Protein AF-A0A5E6NMD6-F1 (afdb_monomer_lite)

Radius of gyration: 30.07 Å; chains: 1; bounding box: 104×76×84 Å

Folds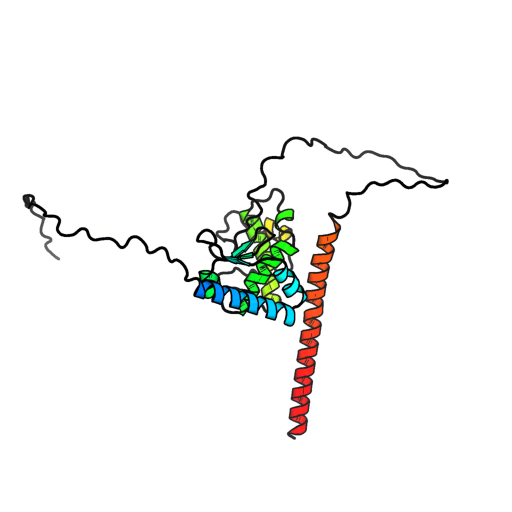eek 3Di:
DDDDDDDDDDDDDDDDDDDDDDPPPPPDDPPPPPPVLVVVLVVLLVVLLVVCCVPPVVLSVLLVQAAEAEDDPVWPAWEDLLRHIYGDSVNSVPDDSLQSNLSSSLRSCCNLLVLVVVCPPHDPFLLLVLSLQLSVLVCVLVVGDHDPPRDHDPVCDPPHSVVCSVVDDPPDPDGHNGYYPNPPPPDDPPDDDDDDDDDDDDDDDDDDDDDDDDDDDDDDDPPPPSNCVSVVVSVVSVVVVVVVVVVVVVVVVVVVVVVVVVVD

Structure (mmCIF, N/CA/C/O backbone):
data_AF-A0A5E6NMD6-F1
#
_entry.id   AF-A0A5E6NMD6-F1
#
loop_
_atom_site.group_PDB
_atom_site.id
_atom_site.type_symbol
_atom_site.label_atom_id
_atom_site.label_alt_id
_atom_site.label_comp_id
_atom_site.label_asym_id
_atom_site.label_entity_id
_atom_site.label_seq_id
_atom_site.pdbx_PDB_ins_code
_atom_site.Cartn_x
_atom_site.Cartn_y
_atom_site.Cartn_z
_atom_site.occupancy
_atom_site.B_iso_or_equiv
_atom_site.auth_seq_id
_atom_site.auth_comp_id
_atom_site.auth_asym_id
_atom_site.auth_atom_id
_atom_site.pdbx_PDB_model_num
ATOM 1 N N . MET A 1 1 ? -38.741 -44.050 -34.450 1.00 43.09 1 MET A N 1
ATOM 2 C CA . MET A 1 1 ? -37.848 -43.110 -35.155 1.00 43.09 1 MET A CA 1
ATOM 3 C C . MET A 1 1 ? -38.733 -42.115 -35.864 1.00 43.09 1 MET A C 1
ATOM 5 O O . MET A 1 1 ? -39.506 -42.481 -36.742 1.00 43.09 1 MET A O 1
ATOM 9 N N . ASP A 1 2 ? -38.734 -40.922 -35.298 1.00 42.00 2 ASP A N 1
ATOM 10 C CA . ASP A 1 2 ? -39.868 -40.018 -35.213 1.00 42.00 2 ASP A CA 1
ATOM 11 C C . ASP A 1 2 ? -40.068 -39.161 -36.464 1.00 42.00 2 ASP A C 1
ATOM 13 O O . ASP A 1 2 ? -39.122 -38.673 -37.081 1.00 42.00 2 ASP A O 1
ATOM 17 N N . LYS A 1 3 ? -41.340 -38.988 -36.836 1.00 44.03 3 LYS A N 1
ATOM 18 C CA . LYS A 1 3 ? -41.793 -38.079 -37.891 1.00 44.03 3 LYS A CA 1
ATOM 19 C C . LYS A 1 3 ? -41.689 -36.640 -37.382 1.00 44.03 3 LYS A C 1
ATOM 21 O O . LYS A 1 3 ? -42.495 -36.235 -36.548 1.00 44.03 3 LYS A O 1
ATOM 26 N N . TYR A 1 4 ? -40.758 -35.858 -37.917 1.00 40.00 4 TYR A N 1
ATOM 27 C CA . TYR A 1 4 ? -40.749 -34.407 -37.716 1.00 40.00 4 TYR A CA 1
ATOM 28 C C . TYR A 1 4 ? -41.730 -33.722 -38.687 1.00 40.00 4 TYR A C 1
ATOM 30 O O . TYR A 1 4 ? -41.675 -34.004 -39.887 1.00 40.00 4 TYR A O 1
ATOM 38 N N . PRO A 1 5 ? -42.625 -32.828 -38.225 1.00 47.53 5 PRO A N 1
ATOM 39 C CA . PRO A 1 5 ? -43.519 -32.081 -39.105 1.00 47.53 5 PRO A CA 1
ATOM 40 C C . PRO A 1 5 ? -42.824 -30.851 -39.707 1.00 47.53 5 PRO A C 1
ATOM 42 O O . PRO A 1 5 ? -42.207 -30.057 -38.999 1.00 47.53 5 PRO A O 1
ATOM 45 N N . THR A 1 6 ? -42.975 -30.666 -41.017 1.00 48.72 6 THR A N 1
ATOM 46 C CA . THR A 1 6 ? -42.572 -29.464 -41.762 1.00 48.72 6 THR A CA 1
ATOM 47 C C . THR A 1 6 ? -43.472 -28.278 -41.413 1.00 48.72 6 THR A C 1
ATOM 49 O O . THR A 1 6 ? -44.698 -28.392 -41.495 1.00 48.72 6 THR A O 1
ATOM 52 N N . TRP A 1 7 ? -42.875 -27.136 -41.069 1.00 40.84 7 TRP A N 1
ATOM 53 C CA . TRP A 1 7 ? -43.588 -25.880 -40.825 1.00 40.84 7 TRP A CA 1
ATOM 54 C C . TRP A 1 7 ? -44.296 -25.391 -42.098 1.00 40.84 7 TRP A C 1
ATOM 56 O O . TRP A 1 7 ? -43.675 -25.261 -43.152 1.00 40.84 7 TRP A O 1
ATOM 66 N N . LYS A 1 8 ? -45.604 -25.128 -41.995 1.00 48.69 8 LYS A N 1
ATOM 67 C CA . LYS A 1 8 ? -46.371 -24.368 -42.989 1.00 48.69 8 LYS A CA 1
ATOM 68 C C . LYS A 1 8 ? -46.321 -22.895 -42.603 1.00 48.69 8 LYS A C 1
ATOM 70 O O . LYS A 1 8 ? -46.606 -22.552 -41.459 1.00 48.69 8 LYS A O 1
ATOM 75 N N . ASP A 1 9 ? -45.958 -22.066 -43.568 1.00 47.84 9 ASP A N 1
ATOM 76 C CA . ASP A 1 9 ? -45.896 -20.615 -43.450 1.00 47.84 9 ASP A CA 1
ATOM 77 C C . ASP A 1 9 ? -47.319 -20.046 -43.318 1.00 47.84 9 ASP A C 1
ATOM 79 O O . ASP A 1 9 ? -48.096 -20.044 -44.275 1.00 47.84 9 ASP A O 1
ATOM 83 N N . ASN A 1 10 ? -47.690 -19.638 -42.104 1.00 45.81 10 ASN A N 1
ATOM 84 C CA . ASN A 1 10 ? -48.924 -18.906 -41.849 1.00 45.81 10 ASN A CA 1
ATOM 85 C C . ASN A 1 10 ? -48.567 -17.426 -41.721 1.00 45.81 10 ASN A C 1
ATOM 87 O O . ASN A 1 10 ? -48.011 -16.984 -40.718 1.00 45.81 10 ASN A O 1
ATOM 91 N N . THR A 1 11 ? -48.933 -16.664 -42.746 1.00 49.88 11 THR A N 1
ATOM 92 C CA . THR A 1 11 ? -48.872 -15.203 -42.778 1.00 49.88 11 THR A CA 1
ATOM 93 C C . THR A 1 11 ? -49.799 -14.618 -41.711 1.00 49.88 11 THR A C 1
ATOM 95 O O . THR A 1 11 ? -51.009 -14.493 -41.898 1.00 49.88 11 THR A O 1
ATOM 98 N N . VAL A 1 12 ? -49.229 -14.258 -40.561 1.00 45.44 12 VAL A N 1
ATOM 99 C CA . VAL A 1 12 ? -49.929 -13.506 -39.514 1.00 45.44 12 VAL A CA 1
ATOM 100 C C . VAL A 1 12 ? -49.970 -12.033 -39.930 1.00 45.44 12 VAL A C 1
ATOM 102 O O . VAL A 1 12 ? -48.933 -11.407 -40.147 1.00 45.44 12 VAL A O 1
ATOM 105 N N . LYS A 1 13 ? -51.178 -11.478 -40.084 1.00 48.47 13 LYS A N 1
ATOM 106 C CA . LYS A 1 13 ? -51.385 -10.037 -40.308 1.00 48.47 13 LYS A CA 1
ATOM 107 C C . LYS A 1 13 ? -50.917 -9.249 -39.075 1.00 48.47 13 LYS A C 1
ATOM 109 O O . LYS A 1 13 ? -51.172 -9.705 -37.964 1.00 48.47 13 LYS A O 1
ATOM 114 N N . PRO A 1 14 ? -50.298 -8.067 -39.239 1.00 41.97 14 PRO A N 1
ATOM 115 C CA . PRO A 1 14 ? -49.833 -7.283 -38.104 1.00 41.97 14 PRO A CA 1
ATOM 116 C C . PRO A 1 14 ? -51.030 -6.713 -37.336 1.00 41.97 14 PRO A C 1
ATOM 118 O O . PRO A 1 14 ? -51.773 -5.871 -37.842 1.00 41.97 14 PRO A O 1
ATOM 121 N N . GLU A 1 15 ? -51.223 -7.201 -36.117 1.00 44.44 15 GLU A N 1
ATOM 122 C CA . GLU A 1 15 ? -52.167 -6.653 -35.150 1.00 44.44 15 GLU A CA 1
ATOM 123 C C . GLU A 1 15 ? -51.545 -5.399 -34.514 1.00 44.44 15 GLU A C 1
ATOM 125 O O . GLU A 1 15 ? -50.355 -5.369 -34.193 1.00 44.44 15 GLU A O 1
ATOM 130 N N . GLN A 1 16 ? -52.322 -4.319 -34.414 1.00 46.97 16 GLN A N 1
ATOM 131 C CA . GLN A 1 16 ? -51.848 -3.024 -33.925 1.00 46.97 16 GLN A CA 1
ATOM 132 C C . GLN A 1 16 ? -51.400 -3.125 -32.462 1.00 46.97 16 GLN A C 1
ATOM 134 O O . GLN A 1 16 ? -52.222 -3.228 -31.552 1.00 46.97 16 GLN A O 1
ATOM 139 N N . VAL A 1 17 ? -50.090 -3.030 -32.233 1.00 48.19 17 VAL A N 1
ATOM 140 C CA . VAL A 1 17 ? -49.508 -2.932 -30.893 1.00 48.19 17 VAL A CA 1
ATOM 141 C C . VAL A 1 17 ? -49.801 -1.538 -30.332 1.00 48.19 17 VAL A C 1
ATOM 143 O O . VAL A 1 17 ? -49.251 -0.539 -30.794 1.00 48.19 17 VAL A O 1
ATOM 146 N N . ARG A 1 18 ? -50.682 -1.455 -29.330 1.00 42.50 18 ARG A N 1
ATOM 147 C CA . ARG A 1 18 ? -50.784 -0.279 -28.454 1.00 42.50 18 ARG A CA 1
ATOM 148 C C . ARG A 1 18 ? -49.679 -0.363 -27.408 1.00 42.50 18 ARG A C 1
ATOM 150 O O . ARG A 1 18 ? -49.640 -1.318 -26.639 1.00 42.50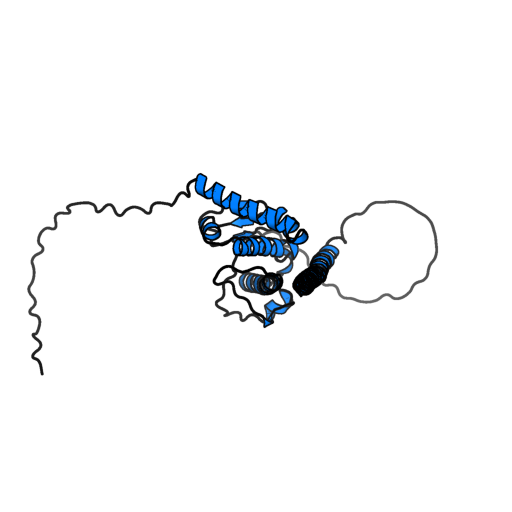 18 ARG A O 1
ATOM 157 N N . VAL A 1 19 ? -48.822 0.651 -27.361 1.00 45.16 19 VAL A N 1
ATOM 158 C CA . VAL A 1 19 ? -47.833 0.818 -26.291 1.00 45.16 19 VAL A CA 1
ATOM 159 C C . VAL A 1 19 ? -48.586 1.219 -25.022 1.00 45.16 19 VAL A C 1
ATOM 161 O O . VAL A 1 19 ? -49.157 2.307 -24.953 1.00 45.16 19 VAL A O 1
ATOM 164 N N . VAL A 1 20 ? -48.644 0.316 -24.045 1.00 45.44 20 VAL A N 1
ATOM 165 C CA . VAL A 1 20 ? -49.137 0.595 -22.693 1.00 45.44 20 VAL A CA 1
ATOM 166 C C . VAL A 1 20 ? -47.932 0.539 -21.768 1.00 45.44 20 VAL A C 1
ATOM 168 O O . VAL A 1 20 ? -47.370 -0.531 -21.580 1.00 45.44 20 VAL A O 1
ATOM 171 N N . GLY A 1 21 ? -47.580 1.693 -21.200 1.00 45.34 21 GLY A N 1
ATOM 172 C CA . GLY A 1 21 ? -46.548 1.829 -20.177 1.00 45.34 21 GLY A CA 1
ATOM 173 C C . GLY A 1 21 ? -45.148 1.966 -20.759 1.00 45.34 21 GLY A C 1
ATOM 174 O O . GLY A 1 21 ? -44.590 1.019 -21.300 1.00 45.34 21 GLY A O 1
ATOM 175 N N . GLU A 1 22 ? -44.562 3.154 -20.626 1.00 47.91 22 GLU A N 1
ATOM 176 C CA . GLU A 1 22 ? -43.109 3.246 -20.535 1.00 47.91 22 GLU A CA 1
ATOM 177 C C . GLU A 1 22 ? -42.702 2.448 -19.296 1.00 47.91 22 GLU A C 1
ATOM 179 O O . GLU A 1 22 ? -42.970 2.863 -18.166 1.00 47.91 22 GLU A O 1
ATOM 184 N N . ASP A 1 23 ? -42.087 1.287 -19.505 1.00 47.62 23 ASP A N 1
ATOM 185 C CA . ASP A 1 23 ? -41.269 0.677 -18.472 1.00 47.62 23 ASP A CA 1
ATOM 186 C C . ASP A 1 23 ? -40.144 1.672 -18.188 1.00 47.62 23 ASP A C 1
ATOM 188 O O . ASP A 1 23 ? -39.179 1.801 -18.946 1.00 47.62 23 ASP A O 1
ATOM 192 N N . ILE A 1 24 ? -40.304 2.435 -17.107 1.00 52.78 24 ILE A N 1
ATOM 193 C CA . ILE A 1 24 ? -39.226 3.209 -16.512 1.00 52.78 24 ILE A CA 1
ATOM 194 C C . ILE A 1 24 ? -38.199 2.172 -16.064 1.00 52.78 24 ILE A C 1
ATOM 196 O O . ILE A 1 24 ? -38.282 1.617 -14.969 1.00 52.78 24 ILE A O 1
ATOM 200 N N . VAL A 1 25 ? -37.242 1.875 -16.942 1.00 47.59 25 VAL A N 1
ATOM 201 C CA . VAL A 1 25 ? -35.981 1.251 -16.559 1.00 47.59 25 VAL A CA 1
ATOM 202 C C . VAL A 1 25 ? -35.432 2.132 -15.439 1.00 47.59 25 VAL A C 1
ATOM 204 O O . VAL A 1 25 ? -35.257 3.329 -15.682 1.00 47.59 25 VAL A O 1
ATOM 207 N N . PRO A 1 26 ? -35.200 1.619 -14.216 1.00 39.91 26 PRO A N 1
ATOM 208 C CA . PRO A 1 26 ? -34.586 2.418 -13.174 1.00 39.91 26 PRO A CA 1
ATOM 209 C C . PRO A 1 26 ? -33.215 2.843 -13.688 1.00 39.91 26 PRO A C 1
ATOM 211 O O . PRO A 1 26 ? -32.287 2.039 -13.795 1.00 39.91 26 PRO A O 1
ATOM 214 N N . THR A 1 27 ? -33.120 4.105 -14.099 1.00 41.22 27 THR A N 1
ATOM 215 C CA . THR A 1 27 ? -31.863 4.767 -14.409 1.00 41.22 27 THR A CA 1
ATOM 216 C C . THR A 1 27 ? -30.971 4.558 -13.202 1.00 41.22 27 THR A C 1
ATOM 218 O O . THR A 1 27 ? -31.346 4.941 -12.098 1.00 41.22 27 THR A O 1
ATOM 221 N N . GLN A 1 28 ? -29.846 3.887 -13.432 1.00 41.31 28 GLN A N 1
ATOM 222 C CA . GLN A 1 28 ? -28.881 3.463 -12.428 1.00 41.31 28 GLN A CA 1
ATOM 223 C C . GLN A 1 28 ? -28.774 4.466 -11.278 1.00 41.31 28 GLN A C 1
ATOM 225 O O . GLN A 1 28 ? -28.306 5.593 -11.467 1.00 41.31 28 GLN A O 1
ATOM 230 N N . GLU A 1 29 ? -29.224 4.051 -10.095 1.00 41.12 29 GLU A N 1
ATOM 231 C CA . GLU A 1 29 ? -28.971 4.774 -8.858 1.00 41.12 29 GLU A CA 1
ATOM 232 C C . GLU A 1 29 ? -27.452 4.860 -8.693 1.00 41.12 29 GLU A C 1
ATOM 234 O O . GLU A 1 29 ? -26.778 3.891 -8.345 1.00 41.12 29 GLU A O 1
ATOM 239 N N . LYS A 1 30 ? -26.889 6.030 -9.007 1.00 44.66 30 LYS A N 1
ATOM 240 C CA . LYS A 1 30 ? -25.547 6.399 -8.571 1.00 44.66 30 LYS A CA 1
ATOM 241 C C . LYS A 1 30 ? -25.542 6.263 -7.054 1.00 44.66 30 LYS A C 1
ATOM 243 O O . LYS A 1 30 ? -26.198 7.045 -6.371 1.00 44.66 30 LYS A O 1
ATOM 248 N N . TYR A 1 31 ? -24.820 5.269 -6.552 1.00 45.22 31 TYR A N 1
ATOM 249 C CA . TYR A 1 31 ? -24.626 5.036 -5.131 1.00 45.22 31 TYR A CA 1
ATOM 250 C C . TYR A 1 31 ? -23.805 6.205 -4.566 1.00 45.22 31 TYR A C 1
ATOM 252 O O . TYR A 1 31 ? -22.579 6.180 -4.524 1.00 45.22 31 TYR A O 1
ATOM 260 N N . THR A 1 32 ? -24.463 7.303 -4.200 1.00 57.75 32 THR A N 1
ATOM 261 C CA . THR A 1 32 ? -23.860 8.318 -3.336 1.00 57.75 32 THR A CA 1
ATOM 262 C C . THR A 1 32 ? -23.632 7.647 -1.994 1.00 57.75 32 THR A C 1
ATOM 264 O O . THR A 1 32 ? -24.571 7.508 -1.210 1.00 57.75 32 THR A O 1
ATOM 267 N N . LEU A 1 33 ? -22.406 7.178 -1.755 1.00 62.59 33 LEU A N 1
ATOM 268 C CA . LEU A 1 33 ? -21.985 6.700 -0.443 1.00 62.59 33 LEU A CA 1
ATOM 269 C C . LEU A 1 33 ? -22.411 7.743 0.596 1.00 62.59 33 LEU A C 1
ATOM 271 O O . LEU A 1 33 ? -22.014 8.906 0.517 1.00 62.59 33 LEU A O 1
ATOM 275 N N . ASN A 1 34 ? -23.273 7.338 1.530 1.00 82.94 34 ASN A N 1
ATOM 276 C CA . ASN A 1 34 ? -23.749 8.220 2.589 1.00 82.94 34 ASN A CA 1
ATOM 277 C C . ASN A 1 34 ? -22.533 8.753 3.372 1.00 82.94 34 ASN A C 1
ATOM 279 O O . ASN A 1 34 ? -21.639 7.983 3.731 1.00 82.94 34 ASN A O 1
ATOM 283 N N . THR A 1 35 ? -22.499 10.057 3.649 1.00 87.69 35 THR A N 1
ATOM 284 C CA . THR A 1 35 ? -21.424 10.742 4.387 1.00 87.69 35 THR A CA 1
ATOM 285 C C . THR A 1 35 ? -21.051 10.022 5.687 1.00 87.69 35 THR A C 1
ATOM 287 O O . THR A 1 35 ? -19.877 9.945 6.043 1.00 87.69 35 THR A O 1
ATOM 290 N N . GLU A 1 36 ? -22.032 9.433 6.375 1.00 89.44 36 GLU A N 1
ATOM 291 C CA . GLU A 1 36 ? -21.816 8.654 7.602 1.00 89.44 36 GLU A CA 1
ATOM 292 C C . GLU A 1 36 ? -20.956 7.401 7.374 1.00 89.44 36 GLU A C 1
ATOM 294 O O . GLU A 1 36 ? -20.066 7.099 8.171 1.00 89.44 36 GLU A O 1
ATOM 299 N N . VAL A 1 37 ? -21.183 6.692 6.263 1.00 90.31 37 VAL A N 1
ATOM 300 C CA . VAL A 1 37 ? -20.412 5.500 5.880 1.00 90.31 37 VAL A CA 1
ATOM 301 C C . VAL A 1 37 ? -18.971 5.893 5.573 1.00 90.31 37 VAL A C 1
ATOM 303 O O . VAL A 1 37 ? -18.034 5.240 6.035 1.00 90.31 37 VAL A O 1
ATOM 306 N N . LEU A 1 38 ? -18.778 7.005 4.860 1.00 92.81 38 LEU A N 1
ATOM 307 C CA . LEU A 1 38 ? -17.446 7.498 4.529 1.00 92.81 38 LEU A CA 1
ATOM 308 C C . LEU A 1 38 ? -16.639 7.871 5.783 1.00 92.81 38 LEU A C 1
ATOM 310 O O . LEU A 1 38 ? -15.468 7.501 5.902 1.00 92.81 38 LEU A O 1
ATOM 314 N N . GLU A 1 39 ? -17.263 8.547 6.749 1.00 94.75 39 GLU A N 1
ATOM 315 C CA . GLU A 1 39 ? -16.615 8.872 8.024 1.00 94.75 39 GLU A CA 1
ATOM 316 C C . GLU A 1 39 ? -16.308 7.614 8.855 1.00 94.75 39 GLU A C 1
ATOM 318 O O . GLU A 1 39 ? -15.234 7.521 9.456 1.00 94.75 39 GLU A O 1
ATOM 323 N N . ALA A 1 40 ? -17.171 6.593 8.831 1.00 95.69 40 ALA A N 1
ATOM 324 C CA . ALA A 1 40 ? -16.890 5.308 9.476 1.00 95.69 40 ALA A CA 1
ATOM 325 C C . ALA A 1 40 ? -15.677 4.590 8.848 1.00 95.69 40 ALA A C 1
ATOM 327 O O . ALA A 1 40 ? -14.803 4.088 9.566 1.00 95.69 40 ALA A O 1
ATOM 328 N N . ILE A 1 41 ? -15.567 4.588 7.517 1.00 96.88 41 ILE A N 1
ATOM 329 C CA . ILE A 1 41 ? -14.425 4.014 6.785 1.00 96.88 41 ILE A CA 1
ATOM 330 C C . ILE A 1 41 ? -13.137 4.781 7.108 1.00 96.88 41 ILE A C 1
ATOM 332 O O . ILE A 1 41 ? -12.105 4.187 7.441 1.00 96.88 41 ILE A O 1
ATOM 336 N N . LYS A 1 42 ? -13.195 6.113 7.111 1.00 96.31 42 LYS A N 1
ATOM 337 C CA . LYS A 1 42 ? -12.071 6.968 7.505 1.00 96.31 42 LYS A CA 1
ATOM 338 C C . LYS A 1 42 ? -11.650 6.738 8.958 1.00 96.31 42 LYS A C 1
ATOM 340 O O . LYS A 1 42 ? -10.450 6.731 9.256 1.00 96.31 42 LYS A O 1
ATOM 345 N N . ALA A 1 43 ? -12.595 6.483 9.862 1.00 97.19 43 ALA A N 1
ATOM 346 C CA . ALA A 1 43 ? -12.305 6.114 11.245 1.00 97.19 43 ALA A CA 1
ATOM 347 C C . ALA A 1 43 ? -11.591 4.753 11.337 1.00 97.19 43 ALA A C 1
ATOM 349 O O . ALA A 1 43 ? -10.633 4.620 12.104 1.00 97.19 43 ALA A O 1
ATOM 350 N N . ARG A 1 44 ? -11.973 3.761 10.516 1.00 97.88 44 ARG A N 1
ATOM 351 C CA . ARG A 1 44 ? -11.262 2.470 10.410 1.00 97.88 44 ARG A CA 1
ATOM 352 C C . ARG A 1 44 ? -9.820 2.654 9.933 1.00 97.88 44 ARG A C 1
ATOM 354 O O . ARG A 1 44 ? -8.906 2.121 10.564 1.00 97.88 44 ARG A O 1
ATOM 361 N N . LEU A 1 45 ? -9.597 3.455 8.888 1.00 98.06 45 LEU A N 1
ATOM 362 C CA . LEU A 1 45 ? -8.252 3.794 8.402 1.00 98.06 45 LEU A CA 1
ATOM 363 C C . LEU A 1 45 ? -7.427 4.511 9.479 1.00 98.06 45 LEU A C 1
ATOM 365 O O . LEU A 1 45 ? -6.277 4.155 9.732 1.00 98.06 45 LEU A O 1
ATOM 369 N N . THR A 1 46 ? -8.025 5.484 10.167 1.00 97.44 46 THR A N 1
ATOM 370 C CA . THR A 1 46 ? -7.375 6.222 11.262 1.00 97.44 46 THR A CA 1
ATOM 371 C C . THR A 1 46 ? -6.973 5.284 12.399 1.00 97.44 46 THR A C 1
ATOM 373 O O . THR A 1 46 ? -5.823 5.303 12.835 1.00 97.44 46 THR A O 1
ATOM 376 N N . LYS A 1 47 ? -7.873 4.387 12.820 1.00 97.69 47 LYS A N 1
ATOM 377 C CA . LYS A 1 47 ? -7.589 3.357 13.827 1.00 97.69 47 LYS A CA 1
ATOM 378 C C . LYS A 1 47 ? -6.436 2.447 13.399 1.00 97.69 47 LYS A C 1
ATOM 380 O O . LYS A 1 47 ? -5.541 2.189 14.205 1.00 97.69 47 LYS A O 1
ATOM 385 N N . ALA A 1 48 ? -6.423 1.991 12.145 1.00 97.88 48 ALA A N 1
ATOM 386 C CA . ALA A 1 48 ? -5.345 1.160 11.615 1.00 97.88 48 ALA A CA 1
ATOM 387 C C . ALA A 1 48 ? -3.992 1.895 11.647 1.00 97.88 48 ALA A C 1
ATOM 389 O O . ALA A 1 48 ? -3.000 1.315 12.090 1.00 97.88 48 ALA A O 1
ATOM 390 N N . ARG A 1 49 ? -3.953 3.186 11.278 1.00 97.62 49 ARG A N 1
ATOM 391 C CA . ARG A 1 49 ? -2.751 4.038 11.383 1.00 97.62 49 ARG A CA 1
ATOM 392 C C . ARG A 1 49 ? -2.265 4.163 12.823 1.00 97.62 49 ARG A C 1
ATOM 394 O O . ARG A 1 49 ? -1.078 3.971 13.072 1.00 97.62 49 ARG A O 1
ATOM 401 N N . THR A 1 50 ? -3.160 4.416 13.778 1.00 97.50 50 THR A N 1
ATOM 402 C CA . THR A 1 50 ? -2.798 4.486 15.203 1.00 97.50 50 THR A CA 1
ATOM 403 C C . THR A 1 50 ? -2.198 3.174 15.694 1.00 97.50 50 THR A C 1
ATOM 405 O O . THR A 1 50 ? -1.155 3.179 16.341 1.00 97.50 50 THR A O 1
ATOM 408 N N . GLN A 1 51 ? -2.800 2.040 15.336 1.00 96.88 51 GLN A N 1
ATOM 409 C CA . GLN A 1 51 ? -2.248 0.733 15.688 1.00 96.88 51 GLN A CA 1
ATOM 410 C C . GLN A 1 51 ? -0.878 0.492 15.044 1.00 96.88 51 GLN A C 1
ATOM 412 O O . GLN A 1 51 ? 0.011 -0.028 15.702 1.00 96.88 51 GLN A O 1
ATOM 417 N N . LEU A 1 52 ? -0.660 0.913 13.793 1.00 96.38 52 LEU A N 1
ATOM 418 C CA . LEU A 1 52 ? 0.655 0.804 13.151 1.00 96.38 52 LEU A CA 1
ATOM 419 C C . LEU A 1 52 ? 1.738 1.604 13.880 1.00 96.38 52 LEU A C 1
ATOM 421 O O . LEU A 1 52 ? 2.868 1.135 13.972 1.00 96.38 52 LEU A O 1
ATOM 425 N N . ILE A 1 53 ? 1.411 2.780 14.421 1.00 95.19 53 ILE A N 1
ATOM 426 C CA . ILE A 1 53 ? 2.352 3.579 15.222 1.00 95.19 53 ILE A CA 1
ATOM 427 C C . ILE A 1 53 ? 2.757 2.832 16.495 1.00 95.19 53 ILE A C 1
ATOM 429 O O . ILE A 1 53 ? 3.927 2.868 16.864 1.00 95.19 53 ILE A O 1
ATOM 433 N N . LEU A 1 54 ? 1.809 2.157 17.149 1.00 94.69 54 LEU A N 1
ATOM 434 C CA . LEU A 1 54 ? 2.054 1.410 18.384 1.00 94.69 54 LEU A CA 1
ATOM 435 C C . LEU A 1 54 ? 2.806 0.096 18.120 1.00 94.69 54 LEU A C 1
ATOM 437 O O . LEU A 1 54 ? 3.799 -0.190 18.785 1.00 94.69 54 LEU A O 1
ATOM 441 N N . ASP A 1 55 ? 2.360 -0.675 17.127 1.00 92.31 55 ASP A N 1
ATOM 442 C CA . ASP A 1 55 ? 2.856 -2.025 16.850 1.00 92.31 55 ASP A CA 1
ATOM 443 C C . ASP A 1 55 ? 4.191 -1.999 16.084 1.00 92.31 55 ASP A C 1
ATOM 445 O O . ASP A 1 55 ? 5.114 -2.762 16.376 1.00 92.31 55 ASP A O 1
ATOM 449 N N . LYS A 1 56 ? 4.299 -1.136 15.062 1.00 93.38 56 LYS A N 1
ATOM 450 C CA . LYS A 1 56 ? 5.444 -1.042 14.141 1.00 93.38 56 LYS A CA 1
ATOM 451 C C . LYS A 1 56 ? 5.788 0.443 13.861 1.00 93.38 56 LYS A C 1
ATOM 453 O O . LYS A 1 56 ? 5.596 0.906 12.733 1.00 93.38 56 LYS A O 1
ATOM 458 N N . PRO A 1 57 ? 6.368 1.190 14.827 1.00 93.31 57 PRO A N 1
ATOM 459 C CA . PRO A 1 57 ? 6.509 2.655 14.766 1.00 93.31 57 PRO A CA 1
ATOM 460 C C . PRO A 1 57 ? 7.156 3.213 13.492 1.00 93.31 57 PRO A C 1
ATOM 462 O O . PRO A 1 57 ? 6.754 4.261 12.991 1.00 93.31 57 PRO A O 1
ATOM 465 N N . PHE A 1 58 ? 8.148 2.505 12.938 1.00 91.44 58 PHE A N 1
ATOM 466 C CA . PHE A 1 58 ? 8.787 2.897 11.681 1.00 91.44 58 PHE A CA 1
ATOM 467 C C . PHE A 1 58 ? 7.788 2.921 10.514 1.00 91.44 58 PHE A C 1
ATOM 469 O O . PHE A 1 58 ? 7.709 3.927 9.813 1.00 91.44 58 PHE A O 1
ATOM 476 N N . LEU A 1 59 ? 6.993 1.857 10.346 1.00 93.31 59 LEU A N 1
ATOM 477 C CA . LEU A 1 59 ? 5.969 1.778 9.302 1.00 93.31 59 LEU A CA 1
ATOM 478 C C . LEU A 1 59 ? 4.814 2.741 9.577 1.00 93.31 59 LEU A C 1
ATOM 480 O O . LEU A 1 59 ? 4.374 3.431 8.662 1.00 93.31 59 LEU A O 1
ATOM 484 N N . GLY A 1 60 ? 4.376 2.856 10.835 1.00 94.69 60 GLY A N 1
ATOM 485 C CA . GLY A 1 60 ? 3.356 3.832 11.226 1.00 94.69 60 GLY A CA 1
ATOM 486 C C . GLY A 1 60 ? 3.737 5.259 10.821 1.00 94.69 60 GLY A C 1
ATOM 487 O O . GLY A 1 60 ? 2.927 5.977 10.242 1.00 94.69 60 GLY A O 1
ATOM 488 N N . ASN A 1 61 ? 5.001 5.643 11.017 1.00 95.12 61 ASN A N 1
ATOM 489 C CA . ASN A 1 61 ? 5.511 6.946 10.592 1.00 95.12 61 ASN A CA 1
ATOM 490 C C . ASN A 1 61 ? 5.531 7.133 9.062 1.00 95.12 61 ASN A C 1
ATOM 492 O O . ASN A 1 61 ? 5.417 8.260 8.588 1.00 95.12 61 ASN A O 1
ATOM 496 N N . LEU A 1 62 ? 5.706 6.070 8.269 1.00 94.94 62 LEU A N 1
ATOM 497 C CA . LEU A 1 62 ? 5.609 6.170 6.806 1.00 94.94 62 LEU A CA 1
ATOM 498 C C . LEU A 1 62 ? 4.165 6.444 6.385 1.00 94.94 62 LEU A C 1
ATOM 500 O O . LEU A 1 62 ? 3.907 7.426 5.697 1.00 94.94 62 LEU A O 1
ATOM 504 N N . VAL A 1 63 ? 3.222 5.643 6.883 1.00 95.75 63 VAL A N 1
ATOM 505 C CA . VAL A 1 63 ? 1.794 5.787 6.563 1.00 95.75 63 VAL A CA 1
ATOM 506 C C . VAL A 1 63 ? 1.244 7.139 7.031 1.00 95.75 63 VAL A C 1
ATOM 508 O O . VAL A 1 63 ? 0.360 7.713 6.398 1.00 95.75 63 VAL A O 1
ATOM 511 N N . LEU A 1 64 ? 1.761 7.699 8.129 1.00 94.81 64 LEU A N 1
ATOM 512 C CA . LEU A 1 64 ? 1.363 9.027 8.607 1.00 94.81 64 LEU A CA 1
ATOM 513 C C . LEU A 1 64 ? 1.684 10.176 7.638 1.00 94.81 64 LEU A C 1
ATOM 515 O O . LEU A 1 64 ? 1.023 11.210 7.699 1.00 94.81 64 LEU A O 1
ATOM 519 N N . ARG A 1 65 ? 2.656 10.000 6.736 1.00 94.38 65 ARG A N 1
ATOM 520 C CA . ARG A 1 65 ? 3.050 11.035 5.768 1.00 94.38 65 ARG A CA 1
ATOM 521 C C . ARG A 1 65 ? 2.097 11.173 4.587 1.00 94.38 65 ARG A C 1
ATOM 523 O O . ARG A 1 65 ? 2.183 12.178 3.898 1.00 94.38 65 ARG A O 1
ATOM 530 N N . LEU A 1 66 ? 1.216 10.198 4.374 1.00 95.00 66 LEU A N 1
ATOM 531 C CA . LEU A 1 66 ? 0.241 10.209 3.289 1.00 95.00 66 LEU A CA 1
ATOM 532 C C . LEU A 1 66 ? -1.128 10.657 3.827 1.00 95.00 66 LEU A C 1
ATOM 534 O O . LEU A 1 66 ? -1.722 9.946 4.648 1.00 95.00 66 LEU A O 1
ATOM 538 N N . PRO A 1 67 ? -1.646 11.834 3.434 1.00 97.25 67 PRO A N 1
ATOM 539 C CA . PRO A 1 67 ? -3.028 12.212 3.703 1.00 97.25 67 PRO A CA 1
ATOM 540 C C . PRO A 1 67 ? -3.996 11.207 3.071 1.00 97.25 67 PRO A C 1
ATOM 542 O O . PRO A 1 67 ? -3.740 10.697 1.984 1.00 97.25 67 PRO A O 1
ATOM 545 N N . LEU A 1 68 ? -5.100 10.915 3.763 1.00 97.56 68 LEU A N 1
ATOM 546 C CA . LEU A 1 68 ? -6.130 9.997 3.275 1.00 97.56 68 LEU A CA 1
ATOM 547 C C . LEU A 1 68 ? -7.131 10.773 2.419 1.00 97.56 68 LEU A C 1
ATOM 549 O O . LEU A 1 68 ? -7.743 11.720 2.918 1.00 97.56 68 LEU A O 1
ATOM 553 N N . VAL A 1 69 ? -7.329 10.342 1.178 1.00 97.19 69 VAL A N 1
ATOM 554 C CA . VAL A 1 69 ? -8.269 10.947 0.230 1.00 97.19 69 VAL A CA 1
ATOM 555 C C . VAL A 1 69 ? -9.211 9.862 -0.280 1.00 97.19 69 VAL A C 1
ATOM 557 O O . VAL A 1 69 ? -8.774 8.862 -0.838 1.00 97.19 69 VAL A O 1
ATOM 560 N N . ALA A 1 70 ? -10.511 10.037 -0.059 1.00 96.31 70 ALA A N 1
ATOM 561 C CA . ALA A 1 70 ? -11.499 9.145 -0.651 1.00 96.31 70 ALA A CA 1
ATOM 562 C C . ALA A 1 70 ? -11.535 9.381 -2.163 1.00 96.31 70 ALA A C 1
ATOM 564 O O . ALA A 1 70 ? -11.595 10.530 -2.601 1.00 96.31 70 ALA A O 1
ATOM 565 N N . ALA A 1 71 ? -11.459 8.307 -2.938 1.00 93.44 71 ALA A N 1
ATOM 566 C CA . ALA A 1 71 ? -11.539 8.347 -4.386 1.00 93.44 71 ALA A CA 1
ATOM 567 C C . ALA A 1 71 ? -12.932 7.936 -4.872 1.00 93.44 71 ALA A C 1
ATOM 569 O O . ALA A 1 71 ? -13.620 7.139 -4.234 1.00 93.44 71 ALA A O 1
ATOM 570 N N . ASP A 1 72 ? -13.303 8.473 -6.031 1.00 87.56 72 ASP A N 1
ATOM 571 C CA . ASP A 1 72 ? -14.501 8.077 -6.765 1.00 87.56 72 ASP A CA 1
ATOM 572 C C . ASP A 1 72 ? -14.233 6.803 -7.594 1.00 87.56 72 ASP A C 1
ATOM 574 O O . ASP A 1 72 ? -13.219 6.121 -7.436 1.00 87.56 72 ASP A O 1
ATOM 578 N N . SER A 1 73 ? -15.113 6.510 -8.553 1.00 88.06 73 SER A N 1
ATOM 579 C CA . SER A 1 73 ? -15.107 5.293 -9.377 1.00 88.06 73 SER A CA 1
ATOM 580 C C . SER A 1 73 ? -13.859 5.065 -10.246 1.00 88.06 73 SER A C 1
ATOM 582 O O . SER A 1 73 ? -13.774 4.038 -10.915 1.00 88.06 73 SER A O 1
ATOM 584 N N . TRP A 1 74 ? -12.916 6.010 -10.303 1.00 91.31 74 TR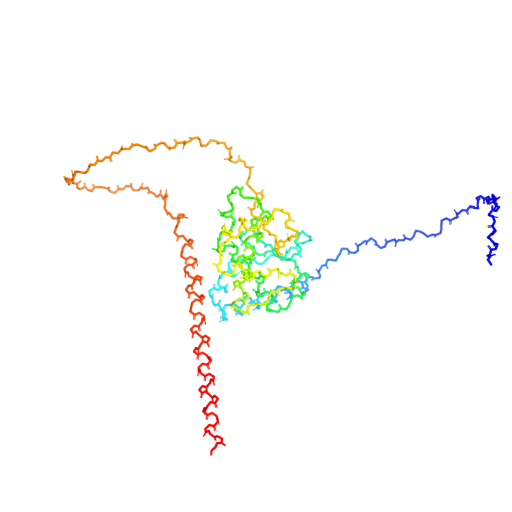P A N 1
ATOM 585 C CA . TRP A 1 74 ? -11.663 5.839 -11.046 1.00 91.31 74 TRP A CA 1
ATOM 586 C C . TRP A 1 74 ? -10.684 4.910 -10.316 1.00 91.31 74 TRP A C 1
ATOM 588 O O . TRP A 1 74 ? -9.921 4.200 -10.966 1.00 91.31 74 TRP A O 1
ATOM 598 N N . CYS A 1 75 ? -10.725 4.888 -8.981 1.00 92.44 75 CYS A N 1
ATOM 599 C CA . CYS A 1 75 ? -9.866 4.045 -8.161 1.00 92.44 75 CYS A CA 1
ATOM 600 C C . CYS A 1 75 ? -10.596 2.732 -7.882 1.00 92.44 75 CYS A C 1
ATOM 602 O O . CYS A 1 75 ? -11.642 2.721 -7.238 1.00 92.44 75 CYS A O 1
ATOM 604 N N . LYS A 1 76 ? -10.058 1.607 -8.359 1.00 92.62 76 LYS A N 1
ATOM 605 C CA . LYS A 1 76 ? -10.661 0.292 -8.083 1.00 92.62 76 LYS A CA 1
ATOM 606 C C . LYS A 1 76 ? -10.428 -0.142 -6.634 1.00 92.62 76 LYS A C 1
ATOM 608 O O . LYS A 1 76 ? -11.336 -0.681 -6.009 1.00 92.62 76 LYS A O 1
ATOM 613 N N . THR A 1 77 ? -9.234 0.120 -6.114 1.00 94.88 77 THR A N 1
ATOM 614 C CA . THR A 1 77 ? -8.727 -0.383 -4.829 1.00 94.88 77 THR A CA 1
ATOM 615 C C . THR A 1 77 ? -8.106 0.758 -4.012 1.00 94.88 77 THR A C 1
ATOM 617 O O . THR A 1 77 ? -8.804 1.435 -3.254 1.00 94.88 77 THR A O 1
ATOM 620 N N . SER A 1 78 ? -6.808 0.997 -4.186 1.00 95.88 78 SER A N 1
ATOM 621 C CA . SER A 1 78 ? -6.021 2.098 -3.635 1.00 95.88 78 SER A CA 1
ATOM 622 C C . SER A 1 78 ? -5.122 2.692 -4.714 1.00 95.88 78 SER A C 1
ATOM 624 O O . SER A 1 78 ? -4.954 2.126 -5.796 1.00 95.88 78 SER A O 1
ATOM 626 N N . ALA A 1 79 ? -4.599 3.882 -4.447 1.00 95.12 79 ALA A N 1
ATOM 627 C CA . ALA A 1 79 ? -3.681 4.561 -5.343 1.00 95.12 79 ALA A CA 1
ATOM 628 C C . ALA A 1 79 ? -2.797 5.550 -4.583 1.00 95.12 79 ALA A C 1
ATOM 630 O O . ALA A 1 79 ? -3.189 6.100 -3.546 1.00 95.12 79 ALA A O 1
ATOM 631 N N . THR A 1 80 ? -1.638 5.868 -5.155 1.00 95.25 80 THR A N 1
ATOM 632 C CA . THR A 1 80 ? -0.783 6.943 -4.654 1.00 95.25 80 THR A CA 1
ATOM 633 C C . THR A 1 80 ? -0.153 7.770 -5.773 1.00 95.25 80 THR A C 1
ATOM 635 O O . THR A 1 80 ? 0.278 7.266 -6.810 1.00 95.25 80 THR A O 1
ATOM 638 N N . ASP A 1 81 ? -0.065 9.078 -5.534 1.00 92.31 81 ASP A N 1
ATOM 639 C CA . ASP A 1 81 ? 0.702 10.058 -6.318 1.00 92.31 81 ASP A CA 1
ATOM 640 C C . ASP A 1 81 ? 2.043 10.409 -5.635 1.00 92.31 81 ASP A C 1
ATOM 642 O O . ASP A 1 81 ? 2.636 11.459 -5.889 1.00 92.31 81 ASP A O 1
ATOM 646 N N . ALA A 1 82 ? 2.493 9.552 -4.710 1.00 90.00 82 ALA A N 1
ATOM 647 C CA . ALA A 1 82 ? 3.617 9.764 -3.799 1.00 90.00 82 ALA A CA 1
ATOM 648 C C . ALA A 1 82 ? 3.457 10.914 -2.780 1.00 90.00 82 ALA A C 1
ATOM 650 O O . ALA A 1 82 ? 4.388 11.196 -2.017 1.00 90.00 82 ALA A O 1
ATOM 651 N N . LYS A 1 83 ? 2.290 11.568 -2.727 1.00 91.38 83 LYS A N 1
ATOM 652 C CA . LYS A 1 83 ? 1.958 12.635 -1.768 1.00 91.38 83 LYS A CA 1
ATOM 653 C C . LYS A 1 83 ? 0.782 12.249 -0.879 1.00 91.38 83 LYS A C 1
ATOM 655 O O . LYS A 1 83 ? 0.815 12.548 0.310 1.00 91.38 83 LYS A O 1
ATOM 660 N N . SER A 1 84 ? -0.216 11.578 -1.443 1.00 96.12 84 SER A N 1
ATOM 661 C CA . SER A 1 84 ? -1.466 11.178 -0.801 1.00 96.12 84 SER A CA 1
ATOM 662 C C . SER A 1 84 ? -1.765 9.697 -1.016 1.00 96.12 84 SER A C 1
ATOM 664 O O . SER A 1 84 ? -1.271 9.059 -1.947 1.00 96.12 84 SER A O 1
ATOM 666 N N . PHE A 1 85 ? -2.572 9.154 -0.109 1.00 97.44 85 PHE A N 1
ATOM 667 C CA . PHE A 1 85 ? -3.156 7.823 -0.191 1.00 97.44 85 PHE A CA 1
ATOM 668 C C . PHE A 1 85 ? -4.610 7.979 -0.628 1.00 97.44 85 PHE A C 1
ATOM 670 O O . PHE A 1 85 ? -5.444 8.468 0.141 1.00 97.44 85 PHE A O 1
ATOM 677 N N . TYR A 1 86 ? -4.899 7.579 -1.859 1.00 97.81 86 TYR A N 1
ATOM 678 C CA . TYR A 1 86 ? -6.247 7.532 -2.401 1.00 97.81 86 TYR A CA 1
ATOM 679 C C . TYR A 1 86 ? -6.828 6.138 -2.184 1.00 97.81 86 TYR A C 1
ATOM 681 O O . TYR A 1 86 ? -6.118 5.139 -2.309 1.00 97.81 86 TYR A O 1
ATOM 689 N N . TYR A 1 87 ? -8.111 6.055 -1.847 1.00 97.25 87 TYR A N 1
ATOM 690 C CA . TYR A 1 87 ? -8.766 4.770 -1.617 1.00 97.25 87 TYR A CA 1
ATOM 691 C C . TYR A 1 87 ? -10.199 4.751 -2.114 1.00 97.25 87 TYR A C 1
ATOM 693 O O . TYR A 1 87 ? -10.939 5.715 -1.918 1.00 97.25 87 TYR A O 1
ATOM 701 N N . ASN A 1 88 ? -10.602 3.616 -2.677 1.00 96.31 88 ASN A N 1
ATOM 702 C CA . ASN A 1 88 ? -12.000 3.293 -2.898 1.00 96.31 88 ASN A CA 1
ATOM 703 C C . ASN A 1 88 ? -12.652 2.925 -1.549 1.00 96.31 88 ASN A C 1
ATOM 705 O O . ASN A 1 88 ? -12.228 1.948 -0.916 1.00 96.31 88 ASN A O 1
ATOM 709 N N . PRO A 1 89 ? -13.670 3.669 -1.077 1.00 96.00 89 PRO A N 1
ATOM 710 C CA . PRO A 1 89 ? -14.322 3.375 0.195 1.00 96.00 89 PRO A CA 1
ATOM 711 C C . PRO A 1 89 ? -14.944 1.974 0.251 1.00 96.00 89 PRO A C 1
ATOM 713 O O . PRO A 1 89 ? -14.795 1.302 1.267 1.00 96.00 89 PRO A O 1
ATOM 716 N N . GLU A 1 90 ? -15.571 1.498 -0.828 1.00 94.00 90 GLU A N 1
ATOM 717 C CA . GLU A 1 90 ? -16.204 0.169 -0.873 1.00 94.00 90 GLU A CA 1
ATOM 718 C C . GLU A 1 90 ? -15.166 -0.947 -0.737 1.00 94.00 90 GLU A C 1
ATOM 720 O O . GLU A 1 90 ? -15.352 -1.901 0.024 1.00 94.00 90 GLU A O 1
ATOM 725 N N . PHE A 1 91 ? -14.025 -0.786 -1.414 1.00 95.25 91 PHE A N 1
ATOM 726 C CA . PHE A 1 91 ? -12.902 -1.703 -1.277 1.00 95.25 91 PHE A CA 1
ATOM 727 C C . PHE A 1 91 ? -12.421 -1.750 0.174 1.00 95.25 91 PHE A C 1
ATOM 729 O O . PHE A 1 91 ? -12.388 -2.827 0.762 1.00 95.25 91 PHE A O 1
ATOM 736 N N . ILE A 1 92 ? -12.121 -0.601 0.793 1.00 96.81 92 ILE A N 1
ATOM 737 C CA . ILE A 1 92 ? -11.657 -0.555 2.190 1.00 96.81 92 ILE A CA 1
ATOM 738 C C . ILE A 1 92 ? -12.697 -1.121 3.159 1.00 96.81 92 ILE A C 1
ATOM 740 O O . ILE A 1 92 ? -12.325 -1.775 4.139 1.00 96.81 92 ILE A O 1
ATOM 744 N N . ASP A 1 93 ? -13.985 -0.895 2.905 1.00 95.88 93 ASP A N 1
ATOM 745 C CA . ASP A 1 93 ? -15.051 -1.397 3.764 1.00 95.88 93 ASP A CA 1
ATOM 746 C C . ASP A 1 93 ? -15.073 -2.933 3.801 1.00 95.88 93 ASP A C 1
ATOM 748 O O . ASP A 1 93 ? -15.194 -3.520 4.884 1.00 95.88 93 ASP A O 1
ATOM 752 N N . SER A 1 94 ? -14.808 -3.568 2.653 1.00 95.25 94 SER A N 1
ATOM 753 C CA . SER A 1 94 ? -14.712 -5.027 2.507 1.00 95.25 94 SER A CA 1
ATOM 754 C C . SER A 1 94 ? -13.500 -5.664 3.209 1.00 95.25 94 SER A C 1
ATOM 756 O O . SER A 1 94 ? -13.501 -6.866 3.481 1.00 95.25 94 SER A O 1
ATOM 758 N N . LEU A 1 95 ? -12.465 -4.882 3.540 1.00 96.50 95 LEU A N 1
ATOM 759 C CA . LEU A 1 95 ? -11.209 -5.395 4.093 1.00 96.50 95 LEU A CA 1
ATOM 760 C C . LEU A 1 95 ? -11.226 -5.511 5.615 1.00 96.50 95 LEU A C 1
ATOM 762 O O . LEU A 1 95 ? -11.588 -4.583 6.335 1.00 96.50 95 LEU A O 1
ATOM 766 N N . ASN A 1 96 ? -10.679 -6.596 6.158 1.00 95.69 96 ASN A N 1
ATOM 767 C CA . ASN A 1 96 ? -10.437 -6.664 7.598 1.00 95.69 96 ASN A CA 1
ATOM 768 C C . ASN A 1 96 ? -9.270 -5.747 8.033 1.00 95.69 96 ASN A C 1
ATOM 770 O O . ASN A 1 96 ? -8.478 -5.257 7.231 1.00 95.69 96 ASN A O 1
ATOM 774 N N . ASN A 1 97 ? -9.114 -5.538 9.342 1.00 94.75 97 ASN A N 1
ATOM 775 C CA . ASN A 1 97 ? -8.105 -4.619 9.878 1.00 94.75 97 ASN A CA 1
ATOM 776 C C . ASN A 1 97 ? -6.648 -4.986 9.514 1.00 94.75 97 ASN A C 1
ATOM 778 O O . ASN A 1 97 ? -5.819 -4.092 9.359 1.00 94.75 97 ASN A O 1
ATOM 782 N N . HIS A 1 98 ? -6.313 -6.274 9.368 1.00 94.25 98 HIS A N 1
ATOM 783 C CA . HIS A 1 98 ? -4.969 -6.680 8.933 1.00 94.25 98 HIS A CA 1
ATOM 784 C C . HIS A 1 98 ? -4.724 -6.334 7.462 1.00 94.25 98 HIS A C 1
ATOM 786 O O . HIS A 1 98 ? -3.637 -5.862 7.132 1.00 94.25 98 HIS A O 1
ATOM 792 N N . GLN A 1 99 ? -5.739 -6.504 6.617 1.00 96.81 99 GLN A N 1
ATOM 793 C CA . GLN A 1 99 ? -5.694 -6.156 5.197 1.00 96.81 99 GLN A CA 1
ATOM 794 C C . GLN A 1 99 ? -5.621 -4.641 4.988 1.00 96.81 99 GLN A C 1
ATOM 796 O O . GLN A 1 99 ? -4.817 -4.172 4.190 1.00 96.81 99 GLN A O 1
ATOM 801 N N . ILE A 1 100 ? -6.358 -3.854 5.779 1.00 97.75 100 ILE A N 1
ATOM 802 C CA . ILE A 1 100 ? -6.244 -2.387 5.763 1.00 97.75 100 ILE A CA 1
ATOM 803 C C . ILE A 1 100 ? -4.811 -1.952 6.096 1.00 97.75 100 ILE A C 1
ATOM 805 O O . ILE A 1 100 ? -4.238 -1.109 5.407 1.00 97.75 100 ILE A O 1
ATOM 809 N N . LYS A 1 10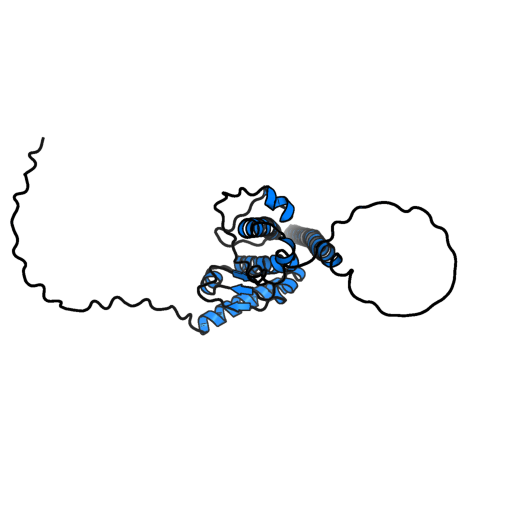1 ? -4.202 -2.538 7.138 1.00 97.88 101 LYS A N 1
ATOM 810 C CA . LYS A 1 101 ? -2.796 -2.264 7.478 1.00 97.88 101 LYS A CA 1
ATOM 811 C C . LYS A 1 101 ? -1.859 -2.628 6.323 1.00 97.88 101 LYS A C 1
ATOM 813 O O . LYS A 1 101 ? -0.947 -1.856 6.049 1.00 97.88 101 LYS A O 1
ATOM 818 N N . PHE A 1 102 ? -2.084 -3.766 5.659 1.00 97.69 102 PHE A N 1
ATOM 819 C CA . PHE A 1 102 ? -1.298 -4.187 4.498 1.00 97.69 102 PHE A CA 1
ATOM 820 C C . PHE A 1 102 ? -1.336 -3.129 3.391 1.00 97.69 102 PHE A C 1
ATOM 822 O O . PHE A 1 102 ? -0.279 -2.638 3.009 1.00 97.69 102 PHE A O 1
ATOM 829 N N . VAL A 1 103 ? -2.531 -2.721 2.953 1.00 97.62 103 VAL A N 1
ATOM 830 C CA . VAL A 1 103 ? -2.713 -1.738 1.869 1.00 97.62 103 VAL A CA 1
ATOM 831 C C . VAL A 1 103 ? -2.083 -0.391 2.233 1.00 97.62 103 VAL A C 1
ATOM 833 O O . VAL A 1 103 ? -1.320 0.171 1.458 1.00 97.62 103 VAL A O 1
ATOM 836 N N . LEU A 1 104 ? -2.301 0.096 3.459 1.00 98.00 104 LEU A N 1
ATOM 837 C CA . LEU A 1 104 ? -1.696 1.347 3.928 1.00 98.00 104 LEU A CA 1
ATOM 838 C C . LEU A 1 104 ? -0.163 1.329 3.867 1.00 98.00 104 LEU A C 1
ATOM 840 O O . LEU A 1 104 ? 0.458 2.314 3.468 1.00 98.00 104 LEU A O 1
ATOM 844 N N . ILE A 1 105 ? 0.458 0.233 4.312 1.00 97.75 105 ILE A N 1
ATOM 845 C CA . ILE A 1 105 ? 1.918 0.116 4.300 1.00 97.75 105 ILE A CA 1
ATOM 846 C C . ILE A 1 105 ? 2.427 -0.070 2.872 1.00 97.75 105 ILE A C 1
ATOM 848 O O . ILE A 1 105 ? 3.474 0.487 2.556 1.00 97.75 105 ILE A O 1
ATOM 852 N N . HIS A 1 106 ? 1.712 -0.825 2.037 1.00 97.38 106 HIS A N 1
ATOM 853 C CA . HIS A 1 106 ? 2.059 -1.064 0.639 1.00 97.38 106 HIS A CA 1
ATOM 854 C C . HIS A 1 106 ? 2.273 0.269 -0.093 1.00 97.38 106 HIS A C 1
ATOM 856 O O . HIS A 1 106 ? 3.407 0.574 -0.465 1.00 97.38 106 HIS A O 1
ATOM 862 N N . GLU A 1 107 ? 1.264 1.142 -0.127 1.00 97.12 107 GLU A N 1
ATOM 863 C CA . GLU A 1 107 ? 1.365 2.481 -0.739 1.00 97.12 107 GLU A CA 1
ATOM 864 C C . GLU A 1 107 ? 2.500 3.325 -0.135 1.00 97.12 107 GLU A C 1
ATOM 866 O O . GLU A 1 107 ? 3.285 3.981 -0.829 1.00 97.12 107 GLU A O 1
ATOM 871 N N . ALA A 1 108 ? 2.641 3.283 1.194 1.00 96.62 108 ALA A N 1
ATOM 872 C CA . ALA A 1 108 ? 3.696 4.012 1.889 1.00 96.62 108 ALA A CA 1
ATOM 873 C C . ALA A 1 108 ? 5.103 3.506 1.520 1.00 96.62 108 ALA A C 1
ATOM 875 O O . ALA A 1 108 ? 6.059 4.288 1.523 1.00 96.62 108 ALA A O 1
ATOM 876 N N . LEU A 1 109 ? 5.247 2.220 1.185 1.00 95.94 109 LEU A N 1
ATOM 877 C CA . LEU A 1 109 ? 6.497 1.634 0.712 1.00 95.94 109 LEU A CA 1
ATOM 878 C C . LEU A 1 109 ? 6.803 2.019 -0.735 1.00 95.94 109 LEU A C 1
ATOM 880 O O . LEU A 1 109 ? 7.968 2.314 -0.995 1.00 95.94 109 LEU A O 1
ATOM 884 N N . HIS A 1 110 ? 5.819 2.126 -1.636 1.00 95.44 110 HIS A N 1
ATOM 885 C CA . HIS A 1 110 ? 6.060 2.687 -2.980 1.00 95.44 110 HIS A CA 1
ATOM 886 C C . HIS A 1 110 ? 6.671 4.092 -2.896 1.00 95.44 110 HIS A C 1
ATOM 888 O O . HIS A 1 110 ? 7.639 4.407 -3.600 1.00 95.44 110 HIS A O 1
ATOM 894 N N . CYS A 1 111 ? 6.183 4.904 -1.953 1.00 94.00 111 CYS A N 1
ATOM 895 C CA . CYS A 1 111 ? 6.722 6.232 -1.670 1.00 94.00 111 CYS A CA 1
ATOM 896 C C . CYS A 1 111 ? 8.132 6.167 -1.064 1.00 94.00 111 CYS A C 1
ATOM 898 O O . CYS A 1 111 ? 9.065 6.800 -1.559 1.00 94.00 111 CYS A O 1
ATOM 900 N N . ALA A 1 112 ? 8.309 5.391 0.009 1.00 93.31 112 ALA A N 1
ATOM 901 C CA . ALA A 1 112 ? 9.566 5.323 0.754 1.00 93.31 112 ALA A CA 1
ATOM 902 C C . ALA A 1 112 ? 10.720 4.715 -0.061 1.00 93.31 112 ALA A C 1
ATOM 904 O O . ALA A 1 112 ? 11.872 5.118 0.101 1.00 93.31 112 ALA A O 1
ATOM 905 N N . LEU A 1 113 ? 10.415 3.758 -0.938 1.00 92.44 113 LEU A N 1
ATOM 906 C CA . LEU A 1 113 ? 11.366 3.127 -1.855 1.00 92.44 113 LEU A CA 1
ATOM 907 C C . LEU A 1 113 ? 11.560 3.924 -3.150 1.00 92.44 113 LEU A C 1
ATOM 909 O O . LEU A 1 113 ? 12.337 3.499 -4.008 1.00 92.44 113 LEU A O 1
ATOM 913 N N . THR A 1 114 ? 10.868 5.060 -3.282 1.00 91.75 114 THR A N 1
ATOM 914 C CA . THR A 1 114 ? 10.912 5.979 -4.424 1.00 91.75 114 THR A CA 1
ATOM 915 C C . THR A 1 114 ? 10.747 5.260 -5.764 1.00 91.75 114 THR A C 1
ATOM 917 O O . THR A 1 114 ? 11.515 5.496 -6.700 1.00 91.75 114 THR A O 1
ATOM 920 N N . HIS A 1 115 ? 9.780 4.342 -5.855 1.00 92.94 115 HIS A N 1
ATOM 921 C CA . HIS A 1 115 ? 9.541 3.553 -7.068 1.00 92.94 115 HIS A CA 1
ATOM 922 C C . HIS A 1 115 ? 9.248 4.438 -8.288 1.00 92.94 115 HIS A C 1
ATOM 924 O O . HIS A 1 115 ? 9.790 4.190 -9.365 1.00 92.94 115 HIS A O 1
ATOM 930 N N . PHE A 1 116 ? 8.533 5.545 -8.078 1.00 88.38 116 PHE A N 1
ATOM 931 C CA . PHE A 1 116 ? 8.257 6.564 -9.093 1.00 88.38 116 PHE A CA 1
ATOM 932 C C . PHE A 1 116 ? 9.513 7.173 -9.731 1.00 88.38 116 PHE A C 1
ATOM 934 O O . PHE A 1 116 ? 9.557 7.405 -10.933 1.00 88.38 116 PHE A O 1
ATOM 941 N N . ALA A 1 117 ? 10.579 7.384 -8.955 1.00 89.12 117 ALA A N 1
ATOM 942 C CA . ALA A 1 117 ? 11.821 7.977 -9.455 1.00 89.12 117 ALA A CA 1
ATOM 943 C C . ALA A 1 117 ? 12.775 6.946 -10.087 1.00 89.12 117 ALA A C 1
ATOM 945 O O . ALA A 1 117 ? 13.791 7.315 -10.675 1.00 89.12 117 ALA A O 1
ATOM 946 N N . ARG A 1 118 ? 12.490 5.646 -9.931 1.00 92.12 118 ARG A N 1
ATOM 947 C CA . ARG A 1 118 ? 13.398 4.541 -10.290 1.00 92.12 118 ARG A CA 1
ATOM 948 C C . ARG A 1 118 ? 12.987 3.788 -11.555 1.00 92.12 118 ARG A C 1
ATOM 950 O O . ARG A 1 118 ? 13.767 2.965 -12.041 1.00 92.12 118 ARG A O 1
ATOM 957 N N . ARG A 1 119 ? 11.815 4.099 -12.123 1.00 92.38 119 ARG A N 1
ATOM 958 C CA . ARG A 1 119 ? 11.297 3.454 -13.337 1.00 92.38 119 ARG A CA 1
ATOM 959 C C . ARG A 1 119 ? 12.247 3.594 -14.526 1.00 92.38 119 ARG A C 1
ATOM 961 O O . ARG A 1 119 ? 12.570 2.591 -15.167 1.00 92.38 119 ARG A O 1
ATOM 968 N N . GLY A 1 120 ? 12.739 4.805 -14.792 1.00 90.19 120 GLY A N 1
ATOM 969 C CA . GLY A 1 120 ? 13.536 5.103 -15.986 1.00 90.19 120 GLY A CA 1
ATOM 970 C C . GLY A 1 120 ? 12.742 4.831 -17.270 1.00 90.19 120 GLY A C 1
ATOM 971 O O . GLY A 1 120 ? 11.551 5.118 -17.337 1.00 90.19 120 GLY A O 1
ATOM 972 N N . ASN A 1 121 ? 13.377 4.210 -18.266 1.00 91.44 121 ASN A N 1
ATOM 973 C CA . ASN A 1 121 ? 12.761 3.927 -19.574 1.00 91.44 121 ASN A CA 1
ATOM 974 C C . ASN A 1 121 ? 11.946 2.617 -19.608 1.00 91.44 121 ASN A C 1
ATOM 976 O O . ASN A 1 121 ? 11.651 2.096 -20.681 1.00 91.44 121 ASN A O 1
ATOM 980 N N . ARG A 1 122 ? 11.630 2.037 -18.445 1.00 93.62 122 ARG A N 1
ATOM 981 C CA . ARG A 1 122 ? 10.880 0.780 -18.340 1.00 93.62 122 ARG A CA 1
ATOM 982 C C . ARG A 1 122 ? 9.390 0.991 -18.608 1.00 93.62 122 ARG A C 1
ATOM 984 O O . ARG A 1 122 ? 8.837 2.046 -18.281 1.00 93.62 122 ARG A O 1
ATOM 991 N N . THR A 1 123 ? 8.744 -0.043 -19.147 1.00 94.12 123 THR A N 1
ATOM 992 C CA . THR A 1 123 ? 7.293 -0.085 -19.358 1.00 94.12 123 THR A CA 1
ATOM 993 C C . THR A 1 123 ? 6.585 0.040 -18.016 1.00 94.12 123 THR A C 1
ATOM 995 O O . THR A 1 123 ? 6.858 -0.750 -17.113 1.00 94.12 123 THR A O 1
ATOM 998 N N . LYS A 1 124 ? 5.669 1.010 -17.895 1.00 91.94 124 LYS A N 1
ATOM 999 C CA . LYS A 1 124 ? 4.970 1.330 -16.641 1.00 91.94 124 LYS A CA 1
ATOM 1000 C C . LYS A 1 124 ? 4.324 0.105 -16.002 1.00 91.94 124 LYS A C 1
ATOM 1002 O O . LYS A 1 124 ? 4.689 -0.255 -14.897 1.00 91.94 124 LYS A O 1
ATOM 1007 N N . HIS A 1 125 ? 3.455 -0.585 -16.733 1.00 92.81 125 HIS A N 1
ATOM 1008 C CA . HIS A 1 125 ? 2.730 -1.744 -16.208 1.00 92.81 125 HIS A CA 1
ATOM 1009 C C . HIS A 1 125 ? 3.666 -2.829 -15.635 1.00 92.81 125 HIS A C 1
ATOM 1011 O O . HIS A 1 125 ? 3.514 -3.261 -14.498 1.00 92.81 125 HIS A O 1
ATOM 1017 N N . LYS A 1 126 ? 4.712 -3.204 -16.379 1.00 94.88 126 LYS A N 1
ATOM 1018 C CA . LYS A 1 126 ? 5.704 -4.194 -15.931 1.00 94.88 126 LYS A CA 1
ATOM 1019 C C . LYS A 1 126 ? 6.548 -3.703 -14.748 1.00 94.88 126 LYS A C 1
ATOM 1021 O O . LYS A 1 126 ? 6.980 -4.503 -13.921 1.00 94.88 126 LYS A O 1
ATOM 1026 N N . TRP A 1 127 ? 6.812 -2.399 -14.676 1.00 95.94 127 TRP A N 1
ATOM 1027 C CA . TRP A 1 127 ? 7.510 -1.783 -13.549 1.00 95.94 127 TRP A CA 1
ATOM 1028 C C . TRP A 1 127 ? 6.662 -1.807 -12.281 1.00 95.94 127 TRP A C 1
ATOM 1030 O O . TRP A 1 127 ? 7.159 -2.238 -11.245 1.00 95.94 127 TRP A O 1
ATOM 1040 N N . ASP A 1 128 ? 5.391 -1.436 -12.395 1.00 94.75 128 ASP A N 1
ATOM 1041 C CA . ASP A 1 128 ? 4.422 -1.467 -11.303 1.00 94.75 128 ASP A CA 1
ATOM 1042 C C . ASP A 1 128 ? 4.310 -2.896 -10.739 1.00 94.75 128 ASP A C 1
ATOM 1044 O O . ASP A 1 128 ? 4.521 -3.103 -9.547 1.00 94.75 128 ASP A O 1
ATOM 1048 N N . LEU A 1 129 ? 4.176 -3.914 -11.604 1.00 95.62 129 LEU A N 1
ATOM 1049 C CA . LEU A 1 129 ? 4.210 -5.323 -11.183 1.00 95.62 129 LEU A CA 1
ATOM 1050 C C . LEU A 1 129 ? 5.509 -5.700 -10.452 1.00 95.62 129 LEU A C 1
ATOM 1052 O O . LEU A 1 129 ? 5.476 -6.376 -9.425 1.00 95.62 129 LEU A O 1
ATOM 1056 N N . ALA A 1 130 ? 6.670 -5.272 -10.955 1.00 96.19 130 ALA A N 1
ATOM 1057 C CA . ALA A 1 130 ? 7.951 -5.559 -10.308 1.00 96.19 130 ALA A CA 1
ATOM 1058 C C . ALA A 1 130 ? 8.062 -4.915 -8.916 1.00 96.19 130 ALA A C 1
ATOM 1060 O O . ALA A 1 130 ? 8.651 -5.500 -8.002 1.00 96.19 130 ALA A O 1
ATOM 1061 N N . CYS A 1 131 ? 7.496 -3.722 -8.750 1.00 96.19 131 CYS A N 1
ATOM 1062 C CA . CYS A 1 131 ? 7.415 -3.016 -7.480 1.00 96.19 131 CYS A CA 1
ATOM 1063 C C . CYS A 1 131 ? 6.527 -3.756 -6.473 1.00 96.19 131 CYS A C 1
ATOM 1065 O O . CYS A 1 131 ? 6.978 -4.015 -5.350 1.00 96.19 131 CYS A O 1
ATOM 1067 N N . ASP A 1 132 ? 5.331 -4.170 -6.888 1.00 96.31 132 ASP A N 1
ATOM 1068 C CA . ASP A 1 132 ? 4.399 -4.942 -6.061 1.00 96.31 132 ASP A CA 1
ATOM 1069 C C . ASP A 1 132 ? 5.024 -6.273 -5.646 1.00 96.31 132 ASP A C 1
ATOM 1071 O O . ASP A 1 132 ? 5.009 -6.652 -4.474 1.00 96.31 132 ASP A O 1
ATOM 1075 N N . PHE A 1 133 ? 5.663 -6.970 -6.587 1.00 96.19 133 PHE A N 1
ATOM 1076 C CA . PHE A 1 133 ? 6.312 -8.257 -6.347 1.00 96.19 133 PHE A CA 1
ATOM 1077 C C . PHE A 1 133 ? 7.514 -8.159 -5.398 1.00 96.19 133 PHE A C 1
ATOM 1079 O O . PHE A 1 133 ? 7.849 -9.149 -4.744 1.00 96.19 133 PHE A O 1
ATOM 1086 N N . ALA A 1 134 ? 8.131 -6.981 -5.266 1.00 95.56 134 ALA A N 1
ATOM 1087 C CA . ALA A 1 134 ? 9.148 -6.719 -4.249 1.00 95.56 134 ALA A CA 1
ATOM 1088 C C . ALA A 1 134 ? 8.530 -6.467 -2.858 1.00 95.56 134 ALA A C 1
ATOM 1090 O O . ALA A 1 134 ? 9.056 -6.928 -1.840 1.00 95.56 134 ALA A O 1
ATOM 1091 N N . ILE A 1 135 ? 7.417 -5.728 -2.797 1.00 95.88 135 ILE A N 1
ATOM 1092 C CA . ILE A 1 135 ? 6.775 -5.297 -1.543 1.00 95.88 135 ILE A CA 1
ATOM 1093 C C . ILE A 1 135 ? 5.930 -6.410 -0.916 1.00 95.88 135 ILE A C 1
ATOM 1095 O O . ILE A 1 135 ? 5.957 -6.611 0.301 1.00 95.88 135 ILE A O 1
ATOM 1099 N N . ASN A 1 136 ? 5.199 -7.167 -1.722 1.00 95.81 136 ASN A N 1
ATOM 1100 C CA . ASN A 1 136 ? 4.218 -8.136 -1.254 1.00 95.81 136 ASN A CA 1
ATOM 1101 C C . ASN A 1 136 ? 4.836 -9.238 -0.364 1.00 95.81 136 ASN A C 1
ATOM 1103 O O . ASN A 1 136 ? 4.393 -9.395 0.782 1.00 95.81 136 ASN A O 1
ATOM 1107 N N . PRO A 1 137 ? 5.910 -9.948 -0.778 1.00 93.88 137 PRO A N 1
ATOM 1108 C CA . PRO A 1 137 ? 6.572 -10.932 0.082 1.00 93.88 137 PRO A CA 1
ATOM 1109 C C . PRO A 1 137 ? 7.187 -10.310 1.343 1.00 93.88 137 PRO A C 1
ATOM 1111 O O . PRO A 1 137 ? 7.245 -10.954 2.392 1.00 93.88 137 PRO A O 1
ATOM 1114 N N . LEU A 1 138 ? 7.640 -9.053 1.263 1.00 92.25 138 LEU A N 1
ATOM 1115 C CA . LEU A 1 138 ? 8.192 -8.321 2.401 1.00 92.25 138 LEU A CA 1
ATOM 1116 C C . LEU A 1 138 ? 7.131 -8.097 3.489 1.00 92.25 138 LEU A C 1
ATOM 1118 O O . LEU A 1 138 ? 7.406 -8.337 4.665 1.00 92.25 138 LEU A O 1
ATOM 1122 N N . LEU A 1 139 ? 5.923 -7.679 3.108 1.00 94.12 139 LEU A N 1
ATOM 1123 C CA . LEU A 1 139 ? 4.820 -7.457 4.045 1.00 94.12 139 LEU A CA 1
ATOM 1124 C C . LEU A 1 139 ? 4.317 -8.760 4.669 1.00 94.12 139 LEU A C 1
ATOM 1126 O O . LEU A 1 139 ? 4.119 -8.817 5.885 1.00 94.12 139 LEU A O 1
ATOM 1130 N N . VAL A 1 140 ? 4.189 -9.820 3.867 1.00 93.56 140 VAL A N 1
ATOM 1131 C CA . VAL A 1 140 ? 3.800 -11.151 4.361 1.00 93.56 140 VAL A CA 1
ATOM 1132 C C . VAL A 1 140 ? 4.811 -11.669 5.384 1.00 93.56 140 VAL A C 1
ATOM 1134 O O . VAL A 1 140 ? 4.436 -12.121 6.466 1.00 93.56 140 VAL A O 1
ATOM 1137 N N . LYS A 1 141 ? 6.110 -11.527 5.101 1.00 90.88 141 LYS A N 1
ATOM 1138 C CA . LYS A 1 141 ? 7.186 -11.909 6.027 1.00 90.88 141 LYS A CA 1
ATOM 1139 C C . LYS A 1 141 ? 7.130 -11.160 7.362 1.00 90.88 141 LYS A C 1
ATOM 1141 O O . LYS A 1 141 ? 7.559 -11.701 8.380 1.00 90.88 141 LYS A O 1
ATOM 1146 N N . GLU A 1 142 ? 6.602 -9.940 7.365 1.00 88.31 142 GLU A N 1
ATOM 1147 C CA . GLU A 1 142 ? 6.438 -9.102 8.557 1.00 88.31 142 GLU A CA 1
ATOM 1148 C C . GLU A 1 142 ? 5.145 -9.365 9.347 1.00 88.31 142 GLU A C 1
ATOM 1150 O O . GLU A 1 142 ? 4.909 -8.700 10.366 1.00 88.31 142 GLU A O 1
ATOM 1155 N N . GLY A 1 143 ? 4.346 -10.347 8.913 1.00 90.81 143 GLY A N 1
ATOM 1156 C CA . GLY A 1 143 ? 3.117 -10.789 9.572 1.00 90.81 143 GLY A CA 1
ATOM 1157 C C . GLY A 1 143 ? 1.861 -10.026 9.146 1.00 90.81 143 GLY A C 1
ATOM 1158 O O . GLY A 1 143 ? 0.848 -10.086 9.845 1.00 90.81 143 GLY A O 1
ATOM 1159 N N . PHE A 1 144 ? 1.914 -9.280 8.038 1.00 92.94 144 PHE A N 1
ATOM 1160 C CA . PHE A 1 144 ? 0.730 -8.649 7.458 1.00 92.94 144 PHE A CA 1
ATOM 1161 C C . PHE A 1 144 ? 0.015 -9.606 6.505 1.00 92.94 144 PHE A C 1
ATOM 1163 O O . PHE A 1 144 ? 0.649 -10.404 5.817 1.00 92.94 144 PHE A O 1
ATOM 1170 N N . HIS A 1 145 ? -1.312 -9.505 6.458 1.00 93.44 145 HIS A N 1
ATOM 1171 C CA . HIS A 1 145 ? -2.150 -10.358 5.621 1.00 93.44 145 HIS A CA 1
ATOM 1172 C C . HIS A 1 145 ? -2.671 -9.545 4.435 1.00 93.44 145 HIS A C 1
ATOM 1174 O O . HIS A 1 145 ? -3.317 -8.521 4.674 1.00 93.44 145 HIS A O 1
ATOM 1180 N N . PRO A 1 146 ? -2.401 -9.963 3.191 1.00 94.25 146 PRO A N 1
ATOM 1181 C CA . PRO A 1 146 ? -2.893 -9.258 2.020 1.00 94.25 146 PRO A CA 1
ATOM 1182 C C . PRO A 1 146 ? -4.418 -9.412 1.853 1.00 94.25 146 PRO A C 1
ATOM 1184 O O . PRO A 1 146 ? -5.013 -10.372 2.368 1.00 94.25 146 PRO A O 1
ATOM 1187 N N . PRO A 1 147 ? -5.074 -8.481 1.137 1.00 93.25 147 PRO A N 1
ATOM 1188 C CA . PRO A 1 147 ? -6.372 -8.721 0.509 1.00 93.25 147 PRO A CA 1
ATOM 1189 C C . PRO A 1 147 ? -6.395 -10.008 -0.330 1.00 93.25 147 PRO A C 1
ATOM 1191 O O . PRO A 1 147 ? -5.347 -10.553 -0.687 1.00 93.25 147 PRO A O 1
ATOM 1194 N N . ILE A 1 148 ? -7.598 -10.497 -0.639 1.00 81.69 148 ILE A N 1
ATOM 1195 C CA . ILE A 1 148 ? -7.744 -11.613 -1.579 1.00 81.69 148 ILE A CA 1
ATOM 1196 C C . ILE A 1 148 ? -7.227 -11.173 -2.960 1.00 81.69 148 ILE A C 1
ATOM 1198 O O . ILE A 1 148 ? -7.262 -9.987 -3.278 1.00 81.69 148 ILE A O 1
ATOM 1202 N N . ASP A 1 149 ? -6.684 -12.113 -3.729 1.00 84.75 149 ASP A N 1
ATOM 1203 C CA . ASP A 1 149 ? -6.159 -11.902 -5.088 1.00 84.75 149 ASP A CA 1
ATOM 1204 C C . ASP A 1 149 ? -4.866 -11.075 -5.227 1.00 84.75 149 ASP A C 1
ATOM 1206 O O . ASP A 1 149 ? -4.408 -10.843 -6.343 1.00 84.75 149 ASP A O 1
ATOM 1210 N N . VAL A 1 150 ? -4.198 -10.707 -4.128 1.00 90.12 150 VAL A N 1
ATOM 1211 C CA . VAL A 1 150 ? -2.859 -10.095 -4.207 1.00 90.12 150 VAL A CA 1
ATOM 1212 C C . VAL A 1 150 ? -1.793 -11.170 -4.461 1.00 90.12 150 VAL A C 1
ATOM 1214 O O . VAL A 1 150 ? -1.607 -12.061 -3.621 1.00 90.12 150 VAL A O 1
ATOM 1217 N N . PRO A 1 151 ? -1.039 -11.095 -5.571 1.00 89.75 151 PRO A N 1
ATOM 1218 C CA . PRO A 1 151 ? -0.045 -12.103 -5.908 1.00 89.75 151 PRO A CA 1
ATOM 1219 C C . PRO A 1 151 ? 1.181 -12.026 -4.990 1.00 89.75 151 PRO A C 1
ATOM 1221 O O . PRO A 1 151 ? 1.834 -10.984 -4.854 1.00 89.75 151 PRO A O 1
ATOM 1224 N N . ILE A 1 152 ? 1.527 -13.166 -4.381 1.00 92.06 152 ILE A N 1
ATOM 1225 C CA . ILE A 1 152 ? 2.719 -13.330 -3.542 1.00 92.06 152 ILE A CA 1
ATOM 1226 C C . ILE A 1 152 ? 3.644 -14.372 -4.174 1.00 92.06 152 ILE A C 1
ATOM 1228 O O . ILE A 1 152 ? 3.384 -15.573 -4.123 1.00 92.06 152 ILE A O 1
ATOM 1232 N N . PHE A 1 153 ? 4.770 -13.920 -4.723 1.00 92.00 153 PHE A N 1
ATOM 1233 C CA . PHE A 1 153 ? 5.760 -14.797 -5.346 1.00 92.00 153 PHE A CA 1
ATOM 1234 C C . PHE A 1 153 ? 6.977 -14.976 -4.441 1.00 92.00 153 PHE A C 1
ATOM 1236 O O . PHE A 1 153 ? 7.836 -14.100 -4.337 1.00 92.00 153 PHE A O 1
ATOM 1243 N N . GLN A 1 154 ? 7.087 -16.145 -3.808 1.00 89.38 154 GLN A N 1
ATOM 1244 C CA . GLN A 1 154 ? 8.170 -16.426 -2.860 1.00 89.38 154 GLN A CA 1
ATOM 1245 C C . GLN A 1 154 ? 9.568 -16.359 -3.496 1.00 89.38 154 GLN A C 1
ATOM 1247 O O . GLN A 1 154 ? 10.533 -16.010 -2.818 1.00 89.38 154 GLN A O 1
ATOM 1252 N N . GLN A 1 155 ? 9.672 -16.639 -4.799 1.00 92.31 155 GLN A N 1
ATOM 1253 C CA . GLN A 1 155 ? 10.918 -16.536 -5.564 1.00 92.31 155 GLN A CA 1
ATOM 1254 C C . GLN A 1 155 ? 11.514 -15.119 -5.574 1.00 92.31 155 GLN A C 1
ATOM 1256 O O . GLN A 1 155 ? 12.726 -14.981 -5.681 1.00 92.31 155 GLN A O 1
ATOM 1261 N N . TYR A 1 156 ? 10.689 -14.082 -5.392 1.00 92.50 156 TYR A N 1
ATOM 1262 C CA . TYR A 1 156 ? 11.130 -12.686 -5.357 1.00 92.50 156 TYR A CA 1
ATOM 1263 C C . TYR A 1 156 ? 11.433 -12.176 -3.939 1.00 92.50 156 TYR A C 1
ATOM 1265 O O . TYR A 1 156 ? 11.759 -11.005 -3.737 1.00 92.50 156 TYR A O 1
ATOM 1273 N N . SER A 1 157 ? 11.355 -13.042 -2.921 1.00 90.75 157 SER A N 1
ATOM 1274 C CA . SER A 1 157 ? 11.593 -12.659 -1.529 1.00 90.75 157 SER A CA 1
ATOM 1275 C C . SER A 1 157 ? 13.000 -12.082 -1.323 1.00 90.75 157 SER A C 1
ATOM 1277 O O . SER A 1 157 ? 13.991 -12.811 -1.295 1.00 90.75 157 SER A O 1
ATOM 1279 N N . GLY A 1 158 ? 13.068 -10.785 -1.016 1.00 88.25 158 GLY A N 1
ATOM 1280 C CA . GLY A 1 158 ? 14.311 -10.075 -0.698 1.00 88.25 158 GLY A CA 1
ATOM 1281 C C . GLY A 1 158 ? 14.995 -9.420 -1.896 1.00 88.25 158 GLY A C 1
ATOM 1282 O O . GLY A 1 158 ? 16.031 -8.786 -1.698 1.00 88.25 158 GLY A O 1
ATOM 1283 N N . MET A 1 159 ? 14.408 -9.542 -3.086 1.00 92.12 159 MET A N 1
ATOM 1284 C CA . MET A 1 159 ? 14.858 -8.869 -4.301 1.00 92.12 159 MET A CA 1
ATOM 1285 C C . MET A 1 159 ? 14.299 -7.445 -4.385 1.00 92.12 159 MET A C 1
ATOM 1287 O O . MET A 1 159 ? 13.278 -7.128 -3.768 1.00 92.12 159 MET A O 1
ATOM 1291 N N . ILE A 1 160 ? 14.967 -6.577 -5.144 1.00 94.31 160 ILE A N 1
ATOM 1292 C CA . ILE A 1 160 ? 14.459 -5.237 -5.485 1.00 94.31 160 ILE A CA 1
ATOM 1293 C C . ILE A 1 160 ? 13.726 -5.246 -6.834 1.00 94.31 160 ILE A C 1
ATOM 1295 O O . ILE A 1 160 ? 13.952 -6.121 -7.668 1.00 94.31 160 ILE A O 1
ATOM 1299 N N . ALA A 1 161 ? 12.884 -4.237 -7.077 1.00 94.25 161 ALA A N 1
ATOM 1300 C CA . ALA A 1 161 ? 12.094 -4.121 -8.307 1.00 94.25 161 ALA A CA 1
ATOM 1301 C C . ALA A 1 161 ? 12.947 -4.205 -9.591 1.00 94.25 161 ALA A C 1
ATOM 1303 O O . ALA A 1 161 ? 12.546 -4.841 -10.559 1.00 94.25 161 ALA A O 1
ATOM 1304 N N . GLU A 1 162 ? 14.157 -3.638 -9.606 1.00 94.38 162 GLU A N 1
ATOM 1305 C CA . GLU A 1 162 ? 15.063 -3.696 -10.761 1.00 94.38 162 GLU A CA 1
ATOM 1306 C C . GLU A 1 162 ? 15.591 -5.103 -11.052 1.00 94.38 162 GLU A C 1
ATOM 1308 O O . GLU A 1 162 ? 15.880 -5.401 -12.209 1.00 94.38 162 GLU A O 1
ATOM 1313 N N . GLU A 1 163 ? 15.718 -5.954 -10.031 1.00 94.88 163 GLU A N 1
ATOM 1314 C CA . GLU A 1 163 ? 16.123 -7.355 -10.189 1.00 94.88 163 GLU A CA 1
ATOM 1315 C C . GLU A 1 163 ? 14.949 -8.214 -10.671 1.00 94.88 163 GLU A C 1
ATOM 1317 O O . GLU A 1 163 ? 15.149 -9.139 -11.453 1.00 94.88 163 GLU A O 1
ATOM 1322 N N . ILE A 1 164 ? 13.727 -7.894 -10.233 1.00 95.50 164 ILE A N 1
ATOM 1323 C CA . ILE A 1 164 ? 12.503 -8.624 -10.592 1.00 95.50 164 ILE A CA 1
ATOM 1324 C C . ILE A 1 164 ? 12.035 -8.264 -12.005 1.00 95.50 164 ILE A C 1
ATOM 1326 O O . ILE A 1 164 ? 11.627 -9.145 -12.755 1.00 95.50 164 ILE A O 1
ATOM 1330 N N . TYR A 1 165 ? 12.119 -6.990 -12.396 1.00 95.81 165 TYR A N 1
ATOM 1331 C CA . TYR A 1 165 ? 11.644 -6.498 -13.691 1.00 95.81 165 TYR A CA 1
ATOM 1332 C C . TYR A 1 165 ? 12.069 -7.362 -14.895 1.00 95.81 165 TYR A C 1
ATOM 1334 O O . TYR A 1 165 ? 11.192 -7.746 -15.667 1.00 95.81 165 TYR A O 1
ATOM 1342 N N . PRO A 1 166 ? 13.357 -7.720 -15.093 1.00 95.75 166 PRO A N 1
ATOM 1343 C CA . PRO A 1 166 ? 13.758 -8.550 -16.232 1.00 95.75 166 PRO A CA 1
ATOM 1344 C C . PRO A 1 166 ? 13.232 -9.994 -16.174 1.00 95.75 166 PRO A C 1
ATOM 1346 O O . PRO A 1 166 ? 13.288 -10.683 -17.186 1.00 95.75 166 PRO A O 1
ATOM 1349 N N . MET A 1 167 ? 12.737 -10.458 -15.022 1.00 94.31 167 MET A N 1
ATOM 1350 C CA . MET A 1 167 ? 12.201 -11.813 -14.831 1.00 94.31 167 MET A CA 1
ATOM 1351 C C . MET A 1 167 ? 10.706 -11.922 -15.148 1.00 94.31 167 MET A C 1
ATOM 1353 O O . MET A 1 167 ? 10.186 -13.028 -15.264 1.00 94.31 167 MET A O 1
ATOM 1357 N N . ILE A 1 168 ? 10.009 -10.790 -15.268 1.00 93.12 168 ILE A N 1
ATOM 1358 C CA . ILE A 1 168 ? 8.587 -10.750 -15.616 1.00 93.12 168 ILE A CA 1
ATOM 1359 C C . ILE A 1 168 ? 8.439 -10.926 -17.135 1.00 93.12 168 ILE A C 1
ATOM 1361 O O . ILE A 1 168 ? 9.121 -10.249 -17.906 1.00 93.12 168 ILE A O 1
ATOM 1365 N N . ASP A 1 169 ? 7.550 -11.821 -17.570 1.00 89.50 169 ASP A N 1
ATOM 1366 C CA . ASP A 1 169 ? 7.171 -11.964 -18.983 1.00 89.50 169 ASP A CA 1
ATOM 1367 C C . ASP A 1 169 ? 6.329 -10.756 -19.423 1.00 89.50 169 ASP A C 1
ATOM 1369 O O . ASP A 1 169 ? 5.468 -10.290 -18.679 1.00 89.50 169 ASP A O 1
ATOM 1373 N N . ASP A 1 170 ? 6.561 -10.252 -20.634 1.00 81.44 170 ASP A N 1
ATOM 1374 C CA . ASP A 1 170 ? 5.779 -9.151 -21.204 1.00 81.44 170 ASP A CA 1
ATOM 1375 C C . ASP A 1 170 ? 4.314 -9.545 -21.468 1.00 81.44 170 ASP A C 1
ATOM 1377 O O . ASP A 1 170 ? 3.450 -8.674 -21.527 1.00 81.44 170 ASP A O 1
ATOM 1381 N N . ASN A 1 171 ? 4.018 -10.846 -21.586 1.00 78.94 171 ASN A N 1
ATOM 1382 C CA . ASN A 1 171 ? 2.663 -11.378 -21.771 1.00 78.94 171 ASN A CA 1
ATOM 1383 C C . ASN A 1 171 ? 1.992 -11.811 -20.458 1.00 78.94 171 ASN A C 1
ATOM 1385 O O . ASN A 1 171 ? 0.967 -12.499 -20.481 1.00 78.94 171 ASN A O 1
ATOM 1389 N N . LEU A 1 172 ? 2.582 -11.479 -19.308 1.00 80.00 172 LEU A N 1
ATOM 1390 C CA . LEU A 1 172 ? 2.023 -11.848 -18.016 1.00 80.00 172 LEU A CA 1
ATOM 1391 C C . LEU A 1 172 ? 0.681 -11.130 -17.805 1.00 80.00 172 LEU A C 1
ATOM 1393 O O . LEU A 1 172 ? 0.638 -9.918 -17.640 1.00 80.00 172 LEU A O 1
ATOM 1397 N N .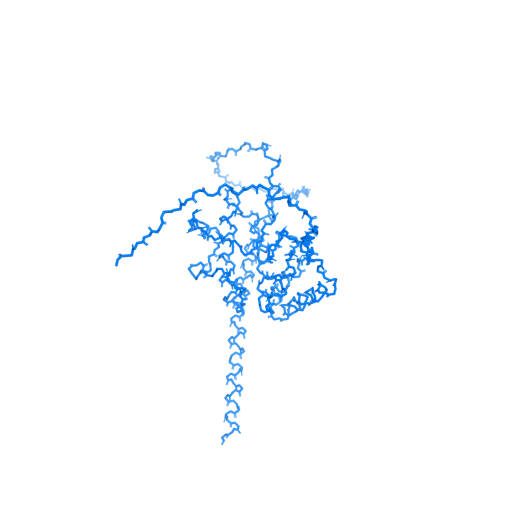 ASN A 1 173 ? -0.414 -11.892 -17.773 1.00 80.62 173 ASN A N 1
ATOM 1398 C CA . ASN A 1 173 ? -1.749 -11.367 -17.482 1.00 80.62 173 ASN A CA 1
ATOM 1399 C C . ASN A 1 173 ? -1.936 -11.211 -15.961 1.00 80.62 173 ASN A C 1
ATOM 1401 O O . ASN A 1 173 ? -2.569 -12.043 -15.305 1.00 80.62 173 ASN A O 1
ATOM 1405 N N . GLN A 1 174 ? -1.279 -10.204 -15.390 1.00 83.44 174 GLN A N 1
ATOM 1406 C CA . GLN A 1 174 ? -1.353 -9.817 -13.980 1.00 83.44 174 GLN A CA 1
ATOM 1407 C C . GLN A 1 174 ? -1.553 -8.307 -13.912 1.00 83.44 174 GLN A C 1
ATOM 1409 O O . GLN A 1 174 ? -0.925 -7.576 -14.666 1.00 83.44 174 GLN A O 1
ATOM 1414 N N . GLU A 1 175 ? -2.378 -7.842 -12.982 1.00 84.44 175 GLU A N 1
ATOM 1415 C CA . GLU A 1 175 ? -2.558 -6.414 -12.722 1.00 84.44 175 GLU A CA 1
ATOM 1416 C C . GLU A 1 175 ? -1.973 -6.066 -11.348 1.00 84.44 175 GLU A C 1
ATOM 1418 O O . GLU A 1 175 ? -2.050 -6.900 -10.436 1.00 84.44 175 GLU A O 1
ATOM 1423 N N . PRO A 1 176 ? -1.383 -4.869 -11.185 1.00 81.25 176 PRO A N 1
ATOM 1424 C CA . PRO A 1 176 ? -0.981 -4.388 -9.871 1.00 81.25 176 PRO A CA 1
ATOM 1425 C C . PRO A 1 176 ? -2.200 -4.263 -8.950 1.00 81.25 176 PRO A C 1
ATOM 1427 O O . PRO A 1 176 ? -3.335 -4.075 -9.405 1.00 81.25 176 PRO A O 1
ATOM 1430 N N . MET A 1 177 ? -1.969 -4.394 -7.642 1.00 86.94 177 MET A N 1
ATOM 1431 C CA . MET A 1 177 ? -3.052 -4.264 -6.658 1.00 86.94 177 MET A CA 1
ATOM 1432 C C . MET A 1 177 ? -3.593 -2.832 -6.633 1.00 86.94 177 MET A C 1
ATOM 1434 O O . MET A 1 177 ? -4.783 -2.636 -6.384 1.00 86.94 177 MET A O 1
ATOM 1438 N N . ASP A 1 178 ? -2.728 -1.851 -6.863 1.00 84.56 178 ASP A N 1
ATOM 1439 C CA . ASP A 1 178 ? -2.976 -0.422 -6.747 1.00 84.56 178 ASP A CA 1
ATOM 1440 C C . ASP A 1 178 ? -2.803 0.315 -8.083 1.00 84.56 178 ASP A C 1
ATOM 1442 O O . ASP A 1 178 ? -2.330 -0.216 -9.092 1.00 84.56 178 ASP A O 1
ATOM 1446 N N . GLN A 1 179 ? -3.216 1.583 -8.099 1.00 85.75 179 GLN A N 1
ATOM 1447 C CA . GLN A 1 179 ? -2.984 2.473 -9.228 1.00 85.75 179 GLN A CA 1
ATOM 1448 C C . GLN A 1 179 ? -1.891 3.500 -8.909 1.00 85.75 179 GLN A C 1
ATOM 1450 O O . GLN A 1 179 ? -2.073 4.441 -8.137 1.00 85.75 179 GLN A O 1
ATOM 1455 N N . HIS A 1 180 ? -0.763 3.374 -9.601 1.00 83.19 180 HIS A N 1
ATOM 1456 C CA . HIS A 1 180 ? 0.350 4.316 -9.533 1.00 83.19 180 HIS A CA 1
ATOM 1457 C C . HIS A 1 180 ? 0.092 5.567 -10.395 1.00 83.19 180 HIS A C 1
ATOM 1459 O O . HIS A 1 180 ? 0.160 5.480 -11.625 1.00 83.19 180 HIS A O 1
ATOM 1465 N N . LEU A 1 181 ? -0.176 6.726 -9.771 1.00 82.12 181 LEU A N 1
ATOM 1466 C CA . LEU A 1 181 ? -0.617 7.968 -10.448 1.00 82.12 181 LEU A CA 1
ATOM 1467 C C . LEU A 1 181 ? 0.507 8.940 -10.847 1.00 82.12 181 LEU A C 1
ATOM 1469 O O . LEU A 1 181 ? 0.260 9.987 -11.437 1.00 82.12 181 LEU A O 1
ATOM 1473 N N . TYR A 1 182 ? 1.755 8.645 -10.501 1.00 76.81 182 TYR A N 1
ATOM 1474 C CA . TYR A 1 182 ? 2.865 9.601 -10.612 1.00 76.81 182 TYR A CA 1
ATOM 1475 C C . TYR A 1 182 ? 3.526 9.686 -12.002 1.00 76.81 182 TYR A C 1
ATOM 1477 O O . TYR A 1 182 ? 4.451 10.476 -12.179 1.00 76.81 182 TYR A O 1
ATOM 1485 N N . ASP A 1 183 ? 3.081 8.900 -12.987 1.00 63.09 183 ASP A N 1
ATOM 1486 C CA . ASP A 1 183 ? 3.695 8.848 -14.325 1.00 63.09 183 ASP A CA 1
ATOM 1487 C C . ASP A 1 183 ? 3.022 9.749 -15.376 1.00 63.09 183 ASP A C 1
ATOM 1489 O O . ASP A 1 183 ? 3.623 10.017 -16.417 1.00 63.09 183 ASP A O 1
ATOM 1493 N N . ASP A 1 184 ? 1.824 10.275 -15.108 1.00 57.88 184 ASP A N 1
ATOM 1494 C CA . ASP A 1 184 ? 1.021 10.998 -16.111 1.00 57.88 184 ASP A CA 1
ATOM 1495 C C . ASP A 1 184 ? 1.515 12.432 -16.404 1.00 57.88 184 ASP A C 1
ATOM 1497 O O . ASP A 1 184 ? 0.949 13.125 -17.246 1.00 57.88 184 ASP A O 1
ATOM 1501 N N . GLN A 1 185 ? 2.590 12.894 -15.748 1.00 49.22 185 GLN A N 1
ATOM 1502 C CA . GLN A 1 185 ? 3.164 14.238 -15.945 1.00 49.22 185 GLN A CA 1
ATOM 1503 C C . GLN A 1 185 ? 4.518 14.268 -16.675 1.00 49.22 185 GLN A C 1
ATOM 1505 O O . GLN A 1 185 ? 5.120 15.332 -16.807 1.00 49.22 185 GLN A O 1
ATOM 1510 N N . ALA A 1 186 ? 5.019 13.140 -17.181 1.00 45.59 186 ALA A N 1
ATOM 1511 C CA . ALA A 1 186 ? 6.322 13.088 -17.848 1.00 45.59 186 ALA A CA 1
ATOM 1512 C C . ALA A 1 186 ? 6.222 13.284 -19.375 1.00 45.59 186 ALA A C 1
ATOM 1514 O O . ALA A 1 186 ? 6.550 12.374 -20.129 1.00 45.59 186 ALA A O 1
ATOM 1515 N N . ASN A 1 187 ? 5.767 14.454 -19.840 1.00 41.91 187 ASN A N 1
ATOM 1516 C CA . ASN A 1 187 ? 5.978 14.903 -21.225 1.00 41.91 187 ASN A CA 1
ATOM 1517 C C . ASN A 1 187 ? 5.757 16.422 -21.366 1.00 41.91 187 ASN A C 1
ATOM 1519 O O . ASN A 1 187 ? 4.668 16.844 -21.738 1.00 41.91 187 ASN A O 1
ATOM 1523 N N . ASP A 1 188 ? 6.797 17.226 -21.104 1.00 40.03 188 ASP A N 1
ATOM 1524 C CA . ASP A 1 188 ? 7.017 18.461 -21.893 1.00 40.03 188 ASP A CA 1
ATOM 1525 C C . ASP A 1 188 ? 8.471 18.989 -21.890 1.00 40.03 188 ASP A C 1
ATOM 1527 O O . ASP A 1 188 ? 8.850 19.737 -22.779 1.00 40.03 188 ASP A O 1
ATOM 1531 N N . ASP A 1 189 ? 9.359 18.546 -20.991 1.00 43.25 189 ASP A N 1
ATOM 1532 C CA . ASP A 1 189 ? 10.712 19.144 -20.897 1.00 43.25 189 ASP A CA 1
ATOM 1533 C C . ASP A 1 189 ? 11.849 18.324 -21.541 1.00 43.25 189 ASP A C 1
ATOM 1535 O O . ASP A 1 189 ? 13.014 18.430 -21.159 1.00 43.25 189 ASP A O 1
ATOM 1539 N N . SER A 1 190 ? 11.560 17.502 -22.555 1.00 43.84 190 SER A N 1
ATOM 1540 C CA . SER A 1 190 ? 12.599 16.744 -23.276 1.00 43.84 190 SER A CA 1
ATOM 1541 C C . SER A 1 190 ? 13.014 17.396 -24.599 1.00 43.84 190 SER A C 1
ATOM 1543 O O . SER A 1 190 ? 12.880 16.821 -25.678 1.00 43.84 190 SER A O 1
ATOM 1545 N N . LYS A 1 191 ? 13.621 18.587 -24.522 1.00 39.69 191 LYS A N 1
ATOM 1546 C CA . LYS A 1 191 ? 14.580 19.041 -25.542 1.00 39.69 191 LYS A CA 1
ATOM 1547 C C . LYS A 1 191 ? 15.823 19.638 -24.888 1.00 39.69 191 LYS A C 1
ATOM 1549 O O . LYS A 1 191 ? 15.734 20.567 -24.103 1.00 39.69 191 LYS A O 1
ATOM 1554 N N . GLN A 1 192 ? 16.967 19.121 -25.336 1.00 39.62 192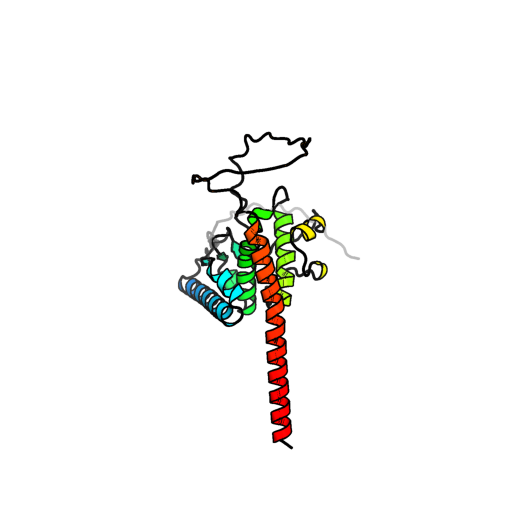 GLN A N 1
ATOM 1555 C CA . GLN A 1 192 ? 18.344 19.562 -25.087 1.00 39.62 192 GLN A CA 1
ATOM 1556 C C . GLN A 1 192 ? 19.003 19.094 -23.783 1.00 39.62 192 GLN A C 1
ATOM 1558 O O . GLN A 1 192 ? 19.114 19.821 -22.805 1.00 39.62 192 GLN A O 1
ATOM 1563 N N . SER A 1 193 ? 19.640 17.927 -23.864 1.00 35.22 193 SER A N 1
ATOM 1564 C CA . SER A 1 193 ? 21.035 17.823 -23.429 1.00 35.22 193 SER A CA 1
ATOM 1565 C C . SER A 1 193 ? 21.721 16.715 -24.229 1.00 35.22 193 SER A C 1
ATOM 1567 O O . SER A 1 193 ? 21.548 15.529 -23.964 1.00 35.22 193 SER A O 1
ATOM 1569 N N . ASP A 1 194 ? 22.424 17.136 -25.280 1.00 41.44 194 ASP A N 1
ATOM 1570 C CA . ASP A 1 194 ? 23.457 16.354 -25.956 1.00 41.44 194 ASP A CA 1
ATOM 1571 C C . ASP A 1 194 ? 24.755 16.522 -25.157 1.00 41.44 194 ASP A C 1
ATOM 1573 O O . ASP A 1 194 ? 25.131 17.642 -24.804 1.00 41.44 194 ASP A O 1
ATOM 1577 N N . GLY A 1 195 ? 25.406 15.415 -24.817 1.00 32.56 195 GLY A N 1
ATOM 1578 C CA . GLY A 1 195 ? 26.556 15.421 -23.920 1.00 32.56 195 GLY A CA 1
ATOM 1579 C C . GLY A 1 195 ? 27.181 14.045 -23.756 1.00 32.56 195 GLY A C 1
ATOM 1580 O O . GLY A 1 195 ? 27.250 13.515 -22.649 1.00 32.56 195 GLY A O 1
ATOM 1581 N N . GLY A 1 196 ? 27.621 13.446 -24.865 1.00 31.80 196 GLY A N 1
ATOM 1582 C CA . GLY A 1 196 ? 28.490 12.272 -24.839 1.00 31.80 196 GLY A CA 1
ATOM 1583 C C . GLY A 1 196 ? 29.836 12.596 -24.182 1.00 31.80 196 GLY A C 1
ATOM 1584 O O . GLY A 1 196 ? 30.557 13.477 -24.641 1.00 31.80 196 GLY A O 1
ATOM 1585 N N . MET A 1 197 ? 30.195 11.870 -23.122 1.00 30.58 197 MET A N 1
ATOM 1586 C CA . MET A 1 197 ? 31.499 11.990 -22.464 1.00 30.58 197 MET A CA 1
ATOM 1587 C C . MET A 1 197 ? 32.440 10.902 -22.992 1.00 30.58 197 MET A C 1
ATOM 1589 O O . MET A 1 197 ? 32.180 9.712 -22.822 1.00 30.58 197 MET A O 1
ATOM 1593 N N . ARG A 1 198 ? 33.531 11.324 -23.644 1.00 31.28 198 ARG A N 1
ATOM 1594 C CA . ARG A 1 198 ? 34.730 10.508 -23.881 1.00 31.28 198 ARG A CA 1
ATOM 1595 C C . ARG A 1 198 ? 35.684 10.736 -22.710 1.00 31.28 198 ARG A C 1
ATOM 1597 O O . ARG A 1 198 ? 35.990 11.882 -22.392 1.00 31.28 198 ARG A O 1
ATOM 1604 N N . GLU A 1 199 ? 36.127 9.656 -22.082 1.00 36.00 199 GLU A N 1
ATOM 1605 C CA . GLU A 1 199 ? 37.179 9.665 -21.067 1.00 36.00 199 GLU A CA 1
ATOM 1606 C C . GLU A 1 199 ? 38.544 9.640 -21.760 1.00 36.00 199 GLU A C 1
ATOM 1608 O O . GLU A 1 199 ? 38.838 8.697 -22.487 1.00 36.00 199 GLU A O 1
ATOM 1613 N N . ASP A 1 200 ? 39.382 10.649 -21.519 1.00 32.22 200 ASP A N 1
ATOM 1614 C CA . ASP A 1 200 ? 40.826 10.520 -21.705 1.00 32.22 200 ASP A CA 1
ATOM 1615 C C . ASP A 1 200 ? 41.583 11.467 -20.757 1.00 32.22 200 ASP A C 1
ATOM 1617 O O . ASP A 1 200 ? 41.476 12.686 -20.852 1.00 32.22 200 ASP A O 1
ATOM 1621 N N . GLN A 1 201 ? 42.344 10.830 -19.860 1.00 32.31 201 GLN A N 1
ATOM 1622 C CA . GLN A 1 201 ? 43.641 11.223 -19.291 1.00 32.31 201 GLN A CA 1
ATOM 1623 C C . GLN A 1 201 ? 43.773 12.556 -18.538 1.00 32.31 201 GLN A C 1
ATOM 1625 O O . GLN A 1 201 ? 43.607 13.628 -19.101 1.00 32.31 201 GLN A O 1
ATOM 1630 N N . LEU A 1 202 ? 44.262 12.469 -17.291 1.00 31.66 202 LEU A N 1
ATOM 1631 C CA . LEU A 1 202 ? 45.482 13.160 -16.837 1.00 31.66 202 LEU A CA 1
ATOM 1632 C C . LEU A 1 202 ? 45.920 12.634 -15.454 1.00 31.66 202 LEU A C 1
ATOM 1634 O O . LEU A 1 202 ? 45.158 12.629 -14.489 1.00 31.66 202 LEU A O 1
ATOM 1638 N N . GLN A 1 203 ? 47.166 12.160 -15.392 1.00 33.78 203 GLN A N 1
ATOM 1639 C CA . GLN A 1 203 ? 47.911 11.822 -14.177 1.00 33.78 203 GLN A CA 1
ATOM 1640 C C . GLN A 1 203 ? 48.645 13.063 -13.627 1.00 33.78 203 GLN A C 1
ATOM 1642 O O . GLN A 1 203 ? 49.015 13.939 -14.402 1.00 33.78 203 GLN A O 1
ATOM 1647 N N . GLN A 1 204 ? 48.983 12.985 -12.330 1.00 30.39 204 GLN A N 1
ATOM 1648 C CA . GLN A 1 204 ? 50.055 13.672 -11.572 1.00 30.39 204 GLN A CA 1
ATOM 1649 C C . GLN A 1 204 ? 49.672 14.869 -10.673 1.00 30.39 204 GLN A C 1
ATOM 1651 O O . GLN A 1 204 ? 49.378 15.968 -11.124 1.00 30.39 204 GLN A O 1
ATOM 1656 N N . ASP A 1 205 ? 49.797 14.613 -9.365 1.00 29.52 205 ASP A N 1
ATOM 1657 C CA . ASP A 1 205 ? 50.076 15.546 -8.254 1.00 29.52 205 ASP A CA 1
ATOM 1658 C C . ASP A 1 205 ? 51.614 15.747 -8.127 1.00 29.52 205 ASP A C 1
ATOM 1660 O O . ASP A 1 205 ? 52.332 14.832 -8.556 1.00 29.52 205 ASP A O 1
ATOM 1664 N N . PRO A 1 206 ? 52.168 16.841 -7.519 1.00 38.44 206 PRO A N 1
ATOM 1665 C CA . PRO A 1 206 ? 51.900 17.234 -6.116 1.00 38.44 206 PRO A CA 1
ATOM 1666 C C . PRO A 1 206 ? 51.905 18.751 -5.721 1.00 38.44 206 PRO A C 1
ATOM 1668 O O . PRO A 1 206 ? 52.414 19.617 -6.424 1.00 38.44 206 PRO A O 1
ATOM 1671 N N . LYS A 1 207 ? 51.344 19.004 -4.516 1.00 28.55 207 LYS A N 1
ATOM 1672 C CA . LYS A 1 207 ? 51.231 20.198 -3.602 1.00 28.55 207 LYS A CA 1
ATOM 1673 C C . LYS A 1 207 ? 52.512 21.064 -3.355 1.00 28.55 207 LYS A C 1
ATOM 1675 O O . LYS A 1 207 ? 53.568 20.563 -3.732 1.00 28.55 207 LYS A O 1
ATOM 1680 N N . PRO A 1 208 ? 52.516 22.233 -2.612 1.00 40.78 208 PRO A N 1
ATOM 1681 C CA . PRO A 1 208 ? 51.544 22.761 -1.599 1.00 40.78 208 PRO A CA 1
ATOM 1682 C C . PRO A 1 208 ? 51.251 24.309 -1.494 1.00 40.78 208 PRO A C 1
ATOM 1684 O O . PRO A 1 208 ? 51.960 25.146 -2.033 1.00 40.78 208 PRO A O 1
ATOM 1687 N N . GLU A 1 209 ? 50.228 24.626 -0.666 1.00 28.25 209 GLU A N 1
ATOM 1688 C CA . GLU A 1 209 ? 49.950 25.818 0.201 1.00 28.25 209 GLU A CA 1
ATOM 1689 C C . GLU A 1 209 ? 49.687 27.254 -0.342 1.00 28.25 209 GLU A C 1
ATOM 1691 O O . GLU A 1 209 ? 50.595 27.971 -0.743 1.00 28.25 209 GLU A O 1
ATOM 1696 N N . SER A 1 210 ? 48.460 27.780 -0.128 1.00 27.30 210 SER A N 1
ATOM 1697 C CA . SER A 1 210 ? 48.172 28.912 0.799 1.00 27.30 210 SER A CA 1
ATOM 1698 C C . SER A 1 210 ? 46.687 29.377 0.829 1.00 27.30 210 SER A C 1
ATOM 1700 O O . SER A 1 210 ? 46.005 29.471 -0.181 1.00 27.30 210 SER A O 1
ATOM 1702 N N . LYS A 1 211 ? 46.224 29.618 2.066 1.00 27.67 211 LYS A N 1
ATOM 1703 C CA . LYS A 1 211 ? 45.094 30.391 2.649 1.00 27.67 211 LYS A CA 1
ATOM 1704 C C . LYS A 1 211 ? 43.873 30.898 1.828 1.00 27.67 211 LYS A C 1
ATOM 1706 O O . LYS A 1 211 ? 43.985 31.794 1.009 1.00 27.67 211 LYS A O 1
ATOM 1711 N N . VAL A 1 212 ? 42.700 30.451 2.314 1.00 26.41 212 VAL A N 1
ATOM 1712 C CA . VAL A 1 212 ? 41.436 31.163 2.673 1.00 26.41 212 VAL A CA 1
ATOM 1713 C C . VAL A 1 212 ? 40.780 32.126 1.663 1.00 26.41 212 VAL A C 1
ATOM 1715 O O . VAL A 1 212 ? 41.240 33.249 1.497 1.00 26.41 212 VAL A O 1
ATOM 1718 N N . ASN A 1 213 ? 39.582 31.761 1.173 1.00 26.94 213 ASN A N 1
ATOM 1719 C CA . ASN A 1 213 ? 38.375 32.597 1.316 1.00 26.94 213 ASN A CA 1
ATOM 1720 C C . ASN A 1 213 ? 37.063 31.837 1.036 1.00 26.94 213 ASN A C 1
ATOM 1722 O O . ASN A 1 213 ? 36.999 30.966 0.171 1.00 26.94 213 ASN A O 1
ATOM 1726 N N . GLU A 1 214 ? 36.034 32.185 1.811 1.00 30.11 214 GLU A N 1
ATOM 1727 C CA . GLU A 1 214 ? 34.651 31.701 1.749 1.00 30.11 214 GLU A CA 1
ATOM 1728 C C . GLU A 1 214 ? 33.924 32.155 0.473 1.00 30.11 214 GLU A C 1
ATOM 1730 O O . GLU A 1 214 ? 34.139 33.264 -0.013 1.00 30.11 214 GLU A O 1
ATOM 1735 N N . GLY A 1 215 ? 33.004 31.325 -0.039 1.00 25.09 215 GLY A N 1
ATOM 1736 C CA . GLY A 1 215 ? 32.158 31.708 -1.172 1.00 25.09 215 GLY A CA 1
ATOM 1737 C C . GLY A 1 215 ? 31.327 30.584 -1.794 1.00 25.09 215 GLY A C 1
ATOM 1738 O O . GLY A 1 215 ? 31.592 30.170 -2.912 1.00 25.09 215 GLY A O 1
ATOM 1739 N N . ASN A 1 216 ? 30.312 30.118 -1.064 1.00 28.41 216 ASN A N 1
ATOM 1740 C CA . ASN A 1 216 ? 28.961 29.825 -1.564 1.00 28.41 216 ASN A CA 1
ATOM 1741 C C . ASN A 1 216 ? 28.794 29.176 -2.961 1.00 28.41 216 ASN A C 1
ATOM 1743 O O . ASN A 1 216 ? 28.623 29.911 -3.925 1.00 28.41 216 ASN A O 1
ATOM 1747 N N . GLN A 1 217 ? 28.659 27.842 -3.049 1.00 28.56 217 GLN A N 1
ATOM 1748 C CA . GLN A 1 217 ? 27.786 27.186 -4.045 1.00 28.56 217 GLN A CA 1
ATOM 1749 C C . GLN A 1 217 ? 27.178 25.900 -3.468 1.00 28.56 217 GLN A C 1
ATOM 1751 O O . GLN A 1 217 ? 27.858 24.902 -3.231 1.00 28.56 217 GLN A O 1
ATOM 1756 N N . GLY A 1 218 ? 25.873 25.961 -3.200 1.00 30.05 218 GLY A N 1
ATOM 1757 C CA . GLY A 1 218 ? 25.040 24.804 -2.917 1.00 30.05 218 GLY A CA 1
ATOM 1758 C C . GLY A 1 218 ? 24.627 24.059 -4.187 1.00 30.05 218 GLY A C 1
ATOM 1759 O O . GLY A 1 218 ? 24.794 24.544 -5.301 1.00 30.05 218 GLY A O 1
ATOM 1760 N N . ALA A 1 219 ? 24.008 22.904 -3.944 1.00 38.59 219 ALA A N 1
ATOM 1761 C CA . ALA A 1 219 ? 23.298 22.049 -4.894 1.00 38.59 219 ALA A CA 1
ATOM 1762 C C . ALA A 1 219 ? 24.170 21.240 -5.873 1.00 38.59 219 ALA A C 1
ATOM 1764 O O . ALA A 1 219 ? 24.395 21.655 -6.998 1.00 38.59 219 ALA A O 1
ATOM 1765 N N . SER A 1 220 ? 24.580 20.030 -5.458 1.00 35.88 220 SER A N 1
ATOM 1766 C CA . SER A 1 220 ? 24.535 18.799 -6.287 1.00 35.88 220 SER A CA 1
ATOM 1767 C C . SER A 1 220 ? 25.250 17.618 -5.598 1.00 35.88 220 SER A C 1
ATOM 1769 O O . SER A 1 220 ? 26.273 17.118 -6.058 1.00 35.88 220 SER A O 1
ATOM 1771 N N . SER A 1 221 ? 24.748 17.142 -4.452 1.00 29.62 221 SER A N 1
ATOM 1772 C CA . SER A 1 221 ? 25.194 15.826 -3.936 1.00 29.62 221 SER A CA 1
ATOM 1773 C C . SER A 1 221 ? 24.179 15.072 -3.068 1.00 29.62 221 SER A C 1
ATOM 1775 O O . SER A 1 221 ? 24.348 13.878 -2.822 1.00 29.62 221 SER A O 1
ATOM 1777 N N . LEU A 1 222 ? 23.066 15.701 -2.672 1.00 31.95 222 LEU A N 1
ATOM 1778 C CA . LEU A 1 222 ? 22.078 15.079 -1.781 1.00 31.95 222 LEU A CA 1
ATOM 1779 C C . LEU A 1 222 ? 21.096 14.100 -2.453 1.00 31.95 222 LEU A C 1
ATOM 1781 O O . LEU A 1 222 ? 20.292 13.487 -1.758 1.00 31.95 222 LEU A O 1
ATOM 1785 N N . ALA A 1 223 ? 21.157 13.894 -3.771 1.00 35.72 223 ALA A N 1
ATOM 1786 C CA . ALA A 1 223 ? 20.213 13.008 -4.466 1.00 35.72 223 ALA A CA 1
ATOM 1787 C C . ALA A 1 223 ? 20.591 11.511 -4.416 1.00 35.72 223 ALA A C 1
ATOM 1789 O O . ALA A 1 223 ? 19.758 10.661 -4.712 1.00 35.72 223 ALA A O 1
ATOM 1790 N N . LYS A 1 224 ? 21.824 11.156 -4.016 1.00 36.12 224 LYS A N 1
ATOM 1791 C CA . LYS A 1 224 ? 22.304 9.753 -4.016 1.00 36.12 224 LYS A CA 1
ATOM 1792 C C . LYS A 1 224 ? 22.378 9.095 -2.628 1.00 36.12 224 LYS A C 1
ATOM 1794 O O . LYS A 1 224 ? 22.617 7.896 -2.535 1.00 36.12 224 LYS A O 1
ATOM 1799 N N . GLN A 1 225 ? 22.147 9.844 -1.547 1.00 34.94 225 GLN A N 1
ATOM 1800 C CA . GLN A 1 225 ? 22.255 9.354 -0.162 1.00 34.94 225 GLN A CA 1
ATOM 1801 C C . GLN A 1 225 ? 20.956 8.876 0.544 1.00 34.94 225 GLN A C 1
ATOM 1803 O O . GLN A 1 225 ? 21.087 8.167 1.546 1.00 34.94 225 GLN A O 1
ATOM 1808 N N . PRO A 1 226 ? 19.711 9.159 0.097 1.00 48.00 226 PRO A N 1
ATOM 1809 C CA . PRO A 1 226 ? 18.529 8.770 0.879 1.00 48.00 226 PRO A CA 1
ATOM 1810 C C . PRO A 1 226 ? 18.150 7.284 0.737 1.00 48.00 226 PRO A C 1
ATOM 1812 O O . PRO A 1 226 ? 17.668 6.684 1.698 1.00 48.00 226 PRO A O 1
ATOM 1815 N N . LEU A 1 227 ? 18.422 6.655 -0.413 1.00 44.72 227 LEU A N 1
ATOM 1816 C CA . LEU A 1 227 ? 17.987 5.284 -0.729 1.00 44.72 227 LEU A CA 1
ATOM 1817 C C . LEU A 1 227 ? 18.675 4.213 0.117 1.00 44.72 227 LEU A C 1
ATOM 1819 O O . LEU A 1 227 ? 18.004 3.366 0.707 1.00 44.72 227 LEU A O 1
ATOM 1823 N N . LEU A 1 228 ? 20.005 4.275 0.236 1.00 42.66 228 LEU A N 1
ATOM 1824 C CA . LEU A 1 228 ? 20.750 3.360 1.102 1.00 42.66 228 LEU A CA 1
ATOM 1825 C C . LEU A 1 228 ? 20.340 3.529 2.563 1.00 42.66 228 LEU A C 1
ATOM 1827 O O . LEU A 1 228 ? 20.292 2.542 3.280 1.00 42.66 228 LEU A O 1
ATOM 1831 N N . CYS A 1 229 ? 19.978 4.738 2.998 1.00 41.75 229 CYS A N 1
ATOM 1832 C CA . CYS A 1 229 ? 19.559 4.993 4.372 1.00 41.75 229 CYS A CA 1
ATOM 1833 C C . CYS A 1 229 ? 18.147 4.462 4.654 1.00 41.75 229 CYS A C 1
ATOM 1835 O O . CYS A 1 229 ? 17.931 3.866 5.704 1.00 41.75 229 CYS A O 1
ATOM 1837 N N . VAL A 1 230 ? 17.194 4.603 3.724 1.00 53.56 230 VAL A N 1
ATOM 1838 C CA . VAL A 1 230 ? 15.843 4.031 3.867 1.00 53.56 230 VAL A CA 1
ATOM 1839 C C . VAL A 1 230 ? 15.881 2.513 3.753 1.00 53.56 230 VAL A C 1
ATOM 1841 O O . VAL A 1 230 ? 15.322 1.844 4.615 1.00 53.56 230 VAL A O 1
ATOM 1844 N N . LEU A 1 231 ? 16.612 1.955 2.784 1.00 53.88 231 LEU A N 1
ATOM 1845 C CA . LEU A 1 231 ? 16.820 0.511 2.672 1.00 53.88 231 LEU A CA 1
ATOM 1846 C C . LEU A 1 231 ? 17.623 -0.049 3.848 1.00 53.88 231 LEU A C 1
ATOM 1848 O O . LEU A 1 231 ? 17.291 -1.127 4.318 1.00 53.88 231 LEU A O 1
ATOM 1852 N N . MET A 1 232 ? 18.632 0.653 4.377 1.00 55.09 232 MET A N 1
ATOM 1853 C CA . MET A 1 232 ? 19.321 0.247 5.611 1.00 55.09 232 MET A CA 1
ATOM 1854 C C . MET A 1 232 ? 18.413 0.370 6.823 1.00 55.09 232 MET A C 1
ATOM 1856 O O . MET A 1 232 ? 18.470 -0.496 7.679 1.00 55.09 232 MET A O 1
ATOM 1860 N N . ARG A 1 233 ? 17.571 1.400 6.929 1.00 59.09 233 ARG A N 1
ATOM 1861 C CA . ARG A 1 233 ? 16.609 1.538 8.033 1.00 59.09 233 ARG A CA 1
ATOM 1862 C C . ARG A 1 233 ? 15.519 0.479 7.950 1.00 59.09 233 ARG A C 1
ATOM 1864 O O . ARG A 1 233 ? 15.204 -0.088 8.983 1.00 59.09 233 ARG A O 1
ATOM 1871 N N . LEU A 1 234 ? 15.038 0.142 6.753 1.00 62.47 234 LEU A N 1
ATOM 1872 C CA . LEU A 1 234 ? 14.169 -1.006 6.491 1.00 62.47 234 LEU A CA 1
ATOM 1873 C C . LEU A 1 234 ? 14.885 -2.304 6.849 1.00 62.47 234 LEU A C 1
ATOM 1875 O O . LEU A 1 234 ? 14.383 -3.045 7.676 1.00 62.47 234 LEU A O 1
ATOM 1879 N N . LYS A 1 235 ? 16.091 -2.558 6.336 1.00 62.69 235 LYS A N 1
ATOM 1880 C CA . LYS A 1 235 ? 16.888 -3.755 6.658 1.00 62.69 235 LYS A CA 1
ATOM 1881 C C . LYS A 1 235 ? 17.193 -3.866 8.155 1.00 62.69 235 LYS A C 1
ATOM 1883 O O . LYS A 1 235 ? 17.050 -4.945 8.717 1.00 62.69 235 LYS A O 1
ATOM 1888 N N . ASN A 1 236 ? 17.547 -2.769 8.820 1.00 61.19 236 ASN A N 1
ATOM 1889 C CA . ASN A 1 236 ? 17.793 -2.711 10.262 1.00 61.19 236 ASN A CA 1
ATOM 1890 C C . ASN A 1 236 ? 16.499 -2.892 11.059 1.00 61.19 236 ASN A C 1
ATOM 1892 O O . ASN A 1 236 ? 16.509 -3.564 12.084 1.00 61.19 236 ASN A O 1
ATOM 1896 N N . TRP A 1 237 ? 15.380 -2.339 10.595 1.00 60.06 237 TRP A N 1
ATOM 1897 C CA . TRP A 1 237 ? 14.063 -2.553 11.187 1.00 60.06 237 TRP A CA 1
ATOM 1898 C C . TRP A 1 237 ? 13.618 -4.021 11.045 1.00 60.06 237 TRP A C 1
ATOM 1900 O O . TRP A 1 237 ? 13.297 -4.644 12.055 1.00 60.06 237 TRP A O 1
ATOM 1910 N N . LEU A 1 238 ? 13.742 -4.618 9.853 1.00 60.66 238 LEU A N 1
ATOM 1911 C CA . LEU A 1 238 ? 13.523 -6.049 9.585 1.00 60.66 238 LEU A CA 1
ATOM 1912 C C . LEU A 1 238 ? 14.438 -6.939 10.444 1.00 60.66 238 LEU A C 1
ATOM 1914 O O . LEU A 1 238 ? 14.034 -7.998 10.925 1.00 60.66 238 LEU A O 1
ATOM 1918 N N . ALA A 1 239 ? 15.690 -6.527 10.660 1.00 56.69 239 ALA A N 1
ATOM 1919 C CA . ALA A 1 239 ? 16.642 -7.254 11.497 1.00 56.69 239 ALA A CA 1
ATOM 1920 C C . ALA A 1 239 ? 16.326 -7.131 12.999 1.00 56.69 239 ALA A C 1
ATOM 1922 O O . ALA A 1 239 ? 16.509 -8.094 13.747 1.00 56.69 239 ALA A O 1
ATOM 1923 N N . ASN A 1 240 ? 15.837 -5.973 13.450 1.00 55.03 240 ASN A N 1
ATOM 1924 C CA . ASN A 1 240 ? 15.526 -5.714 14.855 1.00 55.03 240 ASN A CA 1
ATOM 1925 C C . ASN A 1 240 ? 14.171 -6.295 15.286 1.00 55.03 240 ASN A C 1
ATOM 1927 O O . ASN A 1 240 ? 14.092 -6.811 16.398 1.00 55.03 240 ASN A O 1
ATOM 1931 N N . GLY A 1 241 ? 13.150 -6.326 14.419 1.00 50.34 241 GLY A N 1
ATOM 1932 C CA . GLY A 1 241 ? 11.854 -6.957 14.722 1.00 50.34 241 GLY A CA 1
ATOM 1933 C C . GLY A 1 241 ? 11.968 -8.447 15.081 1.00 50.34 241 GLY A C 1
ATOM 1934 O O . GLY A 1 241 ? 11.278 -8.940 15.975 1.00 50.34 241 GLY A O 1
ATOM 1935 N N . LYS A 1 242 ? 12.929 -9.160 14.475 1.00 48.62 242 LYS A N 1
ATOM 1936 C CA . LYS A 1 242 ? 13.248 -10.558 14.820 1.00 48.62 242 LYS A CA 1
ATOM 1937 C C . LYS A 1 242 ? 13.780 -10.725 16.244 1.00 48.62 242 LYS A C 1
ATOM 1939 O O . LYS A 1 242 ? 13.487 -11.732 16.884 1.00 48.62 242 LYS A O 1
ATOM 1944 N N . LYS A 1 243 ? 14.550 -9.755 16.753 1.00 47.75 243 LYS A N 1
ATOM 1945 C CA . LYS A 1 243 ? 15.096 -9.797 18.120 1.00 47.75 243 LYS A CA 1
ATOM 1946 C C . LYS A 1 243 ? 13.991 -9.607 19.155 1.00 47.75 243 LYS A C 1
ATOM 1948 O O . LYS A 1 243 ? 13.982 -10.318 20.155 1.00 47.75 243 LYS A O 1
ATOM 1953 N N . THR A 1 244 ? 13.036 -8.719 18.887 1.00 46.44 244 THR A N 1
ATOM 1954 C CA . THR A 1 244 ? 11.900 -8.446 19.777 1.00 46.44 244 THR A CA 1
ATOM 1955 C C . THR A 1 244 ? 10.944 -9.636 19.857 1.00 46.44 244 THR A C 1
ATOM 1957 O O . THR A 1 244 ? 10.527 -10.004 20.951 1.00 46.44 244 THR A O 1
ATOM 1960 N N . LEU A 1 245 ? 10.670 -10.312 18.734 1.00 40.78 245 LEU A N 1
ATOM 1961 C CA . LEU A 1 245 ? 9.856 -11.536 18.714 1.00 40.78 245 LEU A CA 1
ATOM 1962 C C . LEU A 1 245 ? 10.550 -12.721 19.406 1.00 40.78 245 LEU A C 1
ATOM 1964 O O . LEU A 1 245 ? 9.897 -13.463 20.138 1.00 40.78 245 LEU A O 1
ATOM 1968 N N . LEU A 1 246 ? 11.871 -12.884 19.247 1.00 44.66 246 LEU A N 1
ATOM 1969 C CA . LEU A 1 246 ? 12.624 -13.905 19.989 1.00 44.66 246 LEU A CA 1
ATOM 1970 C C . LEU A 1 246 ? 12.611 -13.636 21.498 1.00 44.66 246 LEU A C 1
ATOM 1972 O O . LEU A 1 246 ? 12.443 -14.563 22.288 1.00 44.66 246 LEU A O 1
ATOM 1976 N N . GLN A 1 247 ? 12.780 -12.376 21.905 1.00 43.78 247 GLN A N 1
ATOM 1977 C CA . GLN A 1 247 ? 12.723 -11.975 23.310 1.00 43.78 247 GLN A CA 1
ATOM 1978 C C . GLN A 1 247 ? 11.321 -12.171 23.896 1.00 43.78 247 GLN A C 1
ATOM 1980 O O . GLN A 1 247 ? 11.209 -12.719 24.989 1.00 43.78 247 GLN A O 1
ATOM 1985 N N . ALA A 1 248 ? 10.264 -11.824 23.156 1.00 40.12 248 ALA A N 1
ATOM 1986 C CA . ALA A 1 248 ? 8.879 -12.059 23.559 1.00 40.12 248 ALA A CA 1
ATOM 1987 C C . ALA A 1 248 ? 8.560 -13.559 23.689 1.00 40.12 248 ALA A C 1
ATOM 1989 O O . ALA A 1 248 ? 7.981 -13.976 24.689 1.00 40.12 248 ALA A O 1
ATOM 1990 N N . ARG A 1 249 ? 9.018 -14.394 22.743 1.00 48.81 249 ARG A N 1
ATOM 1991 C CA . ARG A 1 249 ? 8.873 -15.859 22.814 1.00 48.81 249 ARG A CA 1
ATOM 1992 C C . ARG A 1 249 ? 9.632 -16.454 24.001 1.00 48.81 249 ARG A C 1
ATOM 1994 O O . ARG A 1 249 ? 9.118 -17.330 24.687 1.00 48.81 249 ARG A O 1
ATOM 2001 N N . ASN A 1 250 ? 10.835 -15.955 24.277 1.00 60.69 250 ASN A N 1
ATOM 2002 C CA . ASN A 1 250 ? 11.626 -16.389 25.427 1.00 60.69 250 ASN A CA 1
ATOM 2003 C C . ASN A 1 250 ? 11.011 -15.942 26.762 1.00 60.69 250 ASN A C 1
ATOM 2005 O O . ASN A 1 250 ? 11.094 -16.690 27.733 1.00 60.69 250 ASN A O 1
ATOM 2009 N N . LEU A 1 251 ? 10.380 -14.763 26.826 1.00 54.16 251 LEU A N 1
ATOM 2010 C CA . LEU A 1 251 ? 9.614 -14.335 28.001 1.00 54.16 251 LEU A CA 1
ATOM 2011 C C . LEU A 1 251 ? 8.368 -15.200 28.208 1.00 54.16 251 LEU A C 1
ATOM 2013 O O . LEU A 1 251 ? 8.118 -15.620 29.333 1.00 54.16 251 LEU A O 1
ATOM 2017 N N . HIS A 1 252 ? 7.630 -15.504 27.139 1.00 61.38 252 HIS A N 1
ATOM 2018 C CA . HIS A 1 252 ? 6.458 -16.374 27.204 1.00 61.38 252 HIS A CA 1
ATOM 2019 C C . HIS A 1 252 ? 6.834 -17.780 27.691 1.00 61.38 252 HIS A C 1
ATOM 2021 O O . HIS A 1 252 ? 6.262 -18.260 28.662 1.00 61.38 252 HIS A O 1
ATOM 2027 N N . ASN A 1 253 ? 7.880 -18.390 27.125 1.00 63.78 253 ASN A N 1
ATOM 2028 C CA . ASN A 1 253 ? 8.365 -19.701 27.568 1.00 63.78 253 ASN A CA 1
ATOM 2029 C C . ASN A 1 253 ? 8.866 -19.682 29.023 1.00 63.78 253 ASN A C 1
ATOM 2031 O O . ASN A 1 253 ? 8.666 -20.645 29.757 1.00 63.78 253 ASN A O 1
ATOM 2035 N N . LYS A 1 254 ? 9.489 -18.582 29.471 1.00 69.12 254 LYS A N 1
ATOM 2036 C CA . LYS A 1 254 ? 9.866 -18.415 30.883 1.00 69.12 254 LYS A CA 1
ATOM 2037 C C . LYS A 1 254 ? 8.647 -18.310 31.799 1.00 69.12 254 LYS A C 1
ATOM 2039 O O . LYS A 1 254 ? 8.690 -18.877 32.882 1.00 69.12 254 LYS A O 1
ATOM 2044 N N . GLN A 1 255 ? 7.589 -17.611 31.388 1.00 50.50 255 GLN A N 1
ATOM 2045 C CA . GLN A 1 255 ? 6.347 -17.518 32.161 1.00 50.50 255 GLN A CA 1
ATOM 2046 C C . GLN A 1 255 ? 5.606 -18.857 32.220 1.00 50.50 255 GLN A C 1
ATOM 2048 O O . GLN A 1 255 ? 5.154 -19.232 33.296 1.00 50.50 255 GLN A O 1
ATOM 2053 N N . VAL A 1 256 ? 5.540 -19.597 31.110 1.00 63.97 256 VAL A N 1
ATOM 2054 C CA . VAL A 1 256 ? 4.941 -20.942 31.062 1.00 63.97 256 VAL A CA 1
ATOM 2055 C C . VAL A 1 256 ? 5.688 -21.897 31.997 1.00 63.97 256 VAL A C 1
ATOM 2057 O O . VAL A 1 256 ? 5.066 -22.492 32.869 1.00 63.97 256 VAL A O 1
ATOM 2060 N N . ASN A 1 257 ? 7.024 -21.936 31.933 1.00 65.44 257 ASN A N 1
ATOM 2061 C CA . ASN A 1 257 ? 7.828 -22.764 32.840 1.00 65.44 257 ASN A CA 1
ATOM 2062 C C . ASN A 1 257 ? 7.705 -22.339 34.314 1.00 65.44 257 ASN A C 1
ATOM 2064 O O . ASN A 1 257 ? 7.814 -23.172 35.210 1.00 65.44 257 ASN A O 1
ATOM 2068 N N . LEU A 1 258 ? 7.510 -21.045 34.596 1.00 63.22 258 LEU A N 1
ATOM 2069 C CA . LEU A 1 258 ? 7.291 -20.572 35.965 1.00 63.22 258 LEU A CA 1
ATOM 2070 C C . LEU A 1 258 ? 5.935 -21.049 36.502 1.00 63.22 258 LEU A C 1
ATOM 2072 O O . LEU A 1 258 ? 5.849 -21.435 37.660 1.00 63.22 258 LEU A O 1
ATOM 2076 N N . MET A 1 259 ? 4.897 -21.043 35.662 1.00 54.56 259 MET A N 1
ATOM 2077 C CA . MET A 1 259 ? 3.561 -21.522 36.023 1.00 54.56 259 MET A CA 1
ATOM 2078 C C . MET A 1 259 ? 3.536 -23.041 36.221 1.00 54.56 259 MET A C 1
ATOM 2080 O O . MET A 1 259 ? 2.948 -23.508 37.188 1.00 54.56 259 MET A O 1
ATOM 2084 N N . GLU A 1 260 ? 4.225 -23.810 35.375 1.00 67.31 260 GLU A N 1
ATOM 2085 C CA . GLU A 1 260 ? 4.347 -25.268 35.537 1.00 67.31 260 GLU A CA 1
ATOM 2086 C C . GLU A 1 260 ? 5.110 -25.660 36.813 1.00 67.31 260 GLU A C 1
ATOM 2088 O O . GLU A 1 260 ? 4.741 -26.623 37.479 1.00 67.31 260 GLU A O 1
ATOM 2093 N N . ASN A 1 261 ? 6.125 -24.884 37.208 1.00 66.44 261 ASN A N 1
ATOM 2094 C CA . ASN A 1 261 ? 6.861 -25.103 38.460 1.00 66.44 261 ASN A CA 1
ATOM 2095 C C . ASN A 1 261 ? 6.098 -24.665 39.721 1.00 66.44 261 ASN A C 1
ATOM 2097 O O . ASN A 1 261 ? 6.486 -25.054 40.815 1.00 66.44 261 ASN A O 1
ATOM 2101 N N . LEU A 1 262 ? 5.061 -23.834 39.591 1.00 59.38 262 LEU A N 1
ATOM 2102 C CA . LEU A 1 262 ? 4.196 -23.428 40.708 1.00 59.38 262 LEU A CA 1
ATOM 2103 C C . LEU A 1 262 ? 2.992 -24.367 40.893 1.00 59.38 262 LEU A C 1
ATOM 2105 O O . LEU A 1 262 ? 2.285 -24.254 41.892 1.00 59.38 262 LEU A O 1
ATOM 2109 N N . LEU A 1 263 ? 2.741 -25.256 39.927 1.00 56.62 263 LEU A N 1
ATOM 2110 C CA . LEU A 1 263 ? 1.633 -26.216 39.920 1.00 56.62 263 LEU A CA 1
ATOM 2111 C C . LEU A 1 263 ? 2.064 -27.657 40.268 1.00 56.62 263 LEU A C 1
ATOM 2113 O O . LEU A 1 263 ? 1.198 -28.528 40.341 1.00 56.62 263 LEU A O 1
ATOM 2117 N N . ASN A 1 264 ? 3.359 -27.893 40.506 1.00 55.97 264 ASN A N 1
ATOM 2118 C CA . ASN A 1 264 ? 3.941 -29.137 41.035 1.00 55.97 264 ASN A CA 1
ATOM 2119 C C . ASN A 1 264 ? 4.505 -28.910 42.442 1.00 55.97 264 ASN A C 1
ATOM 2121 O O . ASN A 1 264 ? 4.552 -29.895 43.212 1.00 55.97 264 ASN A O 1
#

Secondary structure (DSSP, 8-state):
---PPPPP--------------------------HHHHHHHHHHHHHHHHHHHHH-HHHHHHHTTS-EEE--TT-SSEEE-SS-EEE-HHHHHHS-HHHHHHHHHHHHHHHHTTHHHH-TTS-HHHHHHHHHHHHHHHHHHTT--PPTT----GGGTT--HHHHGGGS-TT-----SSEE-TTTT--S-------PPPP--------------------SSTTSSHHHHHHHHHHHHHHHHHHHHHHHHHHHHHHHHHHHHH--

pLDDT: mean 72.11, std 25.05, range [25.09, 98.06]

Sequence (264 aa):
MDKYPTWKDNTVKPEQVRVVGEDIVPTQEKYTLNTEVLEAIKARLTKARTQLILDKPFLGNLVLRLPLVAADSWCKTSATDAKSFYYNPEFIDSLNNHQIKFVLIHEALHCALTHFARRGNRTKHKWDLACDFAINPLLVKEGFHPPIDVPIFQQYSGMIAEEIYPMIDDNLNQEPMDQHLYDDQANDDSKQSDGGMREDQLQQDPKPESKVNEGNQGASSLAKQPLLCVLMRLKNWLANGKKTLLQARNLHNKQVNLMENLLN